Protein AF-A0A0M3QVC8-F1 (afdb_monomer_lite)

Radius of gyration: 39.27 Å; chains: 1; bounding box: 119×55×90 Å

Organism: Drosophila busckii (NCBI:txid30019)

Sequence (251 aa):
FNKVCVLLLALGLSQAVPHMLLPDVGLMQFMMRSRDLSQDNPTRSLSCFDYYLPQLNNIADNYKTEYAACLTAAKEAEAGIDDTTKENRTRIDNASDDACKALTTCSALSGSIAYFECYAEAGGDNAKTMYTISANSSELLAQVREEYRLIEIEQYSCTNKSERAYVENTANTYEELSKCLSGQGIPTNPPPTESTAAPPTESTEAPPTDSTAAPTTESTAAPPTESTAAPPTESTAAPPTESTAAPPTES

Foldseek 3Di:
DDDDDDPPPPPPPPPVPPPPPDLVVVVVVLCVVCVVLCVVDVVLLVVLCVPLVVVLVVLSVLLVVQLVVLVVVLVVLLVVLVVVCVVVVVVLVVLVVVLVVQLVVLVPDPDPVSSVVSCVVSVVVSVVSVVVSVVSVVVSVVVSVVSNVVSVVSSVVSSVVSVVSSVVSNVVSSVQSSCSSNPVNDDPDDDDPCPPPDDPPPPPPDDPPPPPDDPPPPPPDDDDDDDDDDDDDDDDDDDDDDDDDDDDDDD

InterPro domains:
  IPR007931 Protein TsetseEP [PF05267] (45-164)

Structure (mmCIF, N/CA/C/O backbone):
data_AF-A0A0M3QVC8-F1
#
_entry.id   AF-A0A0M3QVC8-F1
#
loop_
_atom_site.group_PDB
_atom_site.id
_atom_site.type_symbol
_atom_site.label_atom_id
_atom_site.label_alt_id
_atom_site.label_comp_id
_atom_site.label_asym_id
_atom_site.label_entity_id
_atom_site.label_seq_id
_atom_site.pdbx_PDB_ins_code
_atom_site.Cartn_x
_atom_site.Cartn_y
_atom_site.Cartn_z
_atom_site.occupancy
_atom_site.B_iso_or_equiv
_atom_site.auth_seq_id
_atom_site.auth_comp_id
_atom_site.auth_asym_id
_atom_site.auth_atom_id
_atom_site.pdbx_PDB_model_num
ATOM 1 N N . PHE A 1 1 ? -13.716 -22.445 31.495 1.00 37.00 1 PHE A N 1
ATOM 2 C CA . PHE A 1 1 ? -14.017 -23.188 30.254 1.00 37.00 1 PHE A CA 1
ATOM 3 C C . PHE A 1 1 ? -13.050 -22.726 29.168 1.00 37.00 1 PHE A C 1
ATOM 5 O O . PHE A 1 1 ? -12.568 -21.607 29.240 1.00 37.00 1 PHE A O 1
ATOM 12 N N . ASN A 1 2 ? -12.673 -23.646 28.284 1.00 35.12 2 ASN A N 1
ATOM 13 C CA . ASN A 1 2 ? -11.413 -23.716 27.536 1.00 35.12 2 ASN A CA 1
ATOM 14 C C . ASN A 1 2 ? -11.086 -22.597 26.525 1.00 35.12 2 ASN A C 1
ATOM 16 O O . ASN A 1 2 ? -11.938 -22.179 25.751 1.00 35.12 2 ASN A O 1
ATOM 20 N N . LYS A 1 3 ? -9.781 -22.268 26.497 1.00 44.16 3 LYS A N 1
ATOM 21 C CA . LYS A 1 3 ? -8.890 -21.985 25.348 1.00 44.16 3 LYS A CA 1
ATOM 22 C C . LYS A 1 3 ? -9.577 -21.773 23.988 1.00 44.16 3 LYS A C 1
ATOM 24 O O . LYS A 1 3 ? -9.955 -22.741 23.333 1.00 44.16 3 LYS A O 1
ATOM 29 N N . VAL A 1 4 ? -9.605 -20.521 23.529 1.00 46.53 4 VAL A N 1
ATOM 30 C CA . VAL A 1 4 ? -9.908 -20.163 22.136 1.00 46.53 4 VAL A CA 1
ATOM 31 C C . VAL A 1 4 ? -8.623 -20.215 21.305 1.00 46.53 4 VAL A C 1
ATOM 33 O O . VAL A 1 4 ? -7.548 -19.822 21.755 1.00 46.53 4 VAL A O 1
ATOM 36 N N . CYS A 1 5 ? -8.760 -20.809 20.123 1.00 39.03 5 CYS A N 1
ATOM 37 C CA . CYS A 1 5 ? -7.712 -21.269 19.226 1.00 39.03 5 CYS A CA 1
ATOM 38 C C . CYS A 1 5 ? -6.835 -20.146 18.661 1.00 39.03 5 CYS A C 1
ATOM 40 O O . CYS A 1 5 ? -7.334 -19.171 18.106 1.00 39.03 5 CYS A O 1
ATOM 42 N N . VAL A 1 6 ? -5.521 -20.373 18.696 1.00 48.81 6 VAL A N 1
ATOM 43 C CA . VAL A 1 6 ? -4.542 -19.695 17.841 1.00 48.81 6 VAL A CA 1
ATOM 44 C C . VAL A 1 6 ? -4.737 -20.225 16.419 1.00 48.81 6 VAL A C 1
ATOM 46 O O . VAL A 1 6 ? -4.301 -21.329 16.095 1.00 48.81 6 VAL A O 1
ATOM 49 N N . LEU A 1 7 ? -5.432 -19.462 15.578 1.00 41.59 7 LEU A N 1
ATOM 50 C CA . LEU A 1 7 ? -5.418 -19.663 14.132 1.00 41.59 7 LEU A CA 1
ATOM 51 C C . LEU A 1 7 ? -4.120 -19.062 13.588 1.00 41.59 7 LEU A C 1
ATOM 53 O O . LEU A 1 7 ? -3.983 -17.848 13.460 1.00 41.59 7 LEU A O 1
ATOM 57 N N . LEU A 1 8 ? -3.160 -19.932 13.272 1.00 42.50 8 LEU A N 1
ATO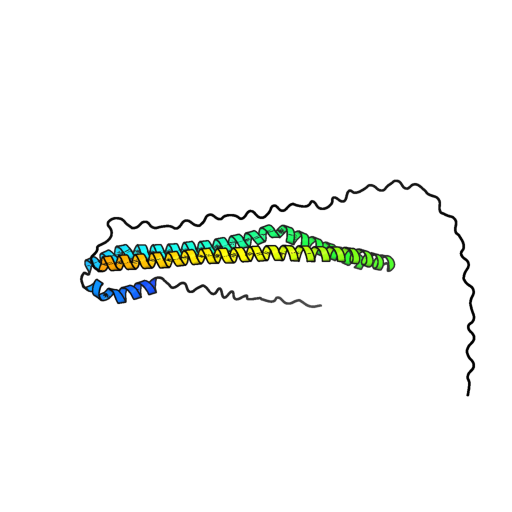M 58 C CA . LEU A 1 8 ? -2.044 -19.606 12.390 1.00 42.50 8 LEU A CA 1
ATOM 59 C C . LEU A 1 8 ? -2.601 -19.389 10.978 1.00 42.50 8 LEU A C 1
ATOM 61 O O . LEU A 1 8 ? -2.678 -20.315 10.172 1.00 42.50 8 LEU A O 1
ATOM 65 N N . LEU A 1 9 ? -3.004 -18.154 10.687 1.00 45.16 9 LEU A N 1
ATOM 66 C CA . LEU A 1 9 ? -3.174 -17.673 9.322 1.00 45.16 9 LEU A CA 1
ATOM 67 C C . LEU A 1 9 ? -1.780 -17.506 8.714 1.00 45.16 9 LEU A C 1
ATOM 69 O O . LEU A 1 9 ? -1.183 -16.434 8.745 1.00 45.16 9 LEU A O 1
ATOM 73 N N . ALA A 1 10 ? -1.250 -18.594 8.159 1.00 42.91 10 ALA A N 1
ATOM 74 C CA . ALA A 1 10 ? -0.232 -18.500 7.128 1.00 42.91 10 ALA A CA 1
ATOM 75 C C . ALA A 1 10 ? -0.913 -17.930 5.876 1.00 42.91 10 ALA A C 1
ATOM 77 O O . ALA A 1 10 ? -1.343 -18.666 4.989 1.00 42.91 10 ALA A O 1
ATOM 78 N N . LEU A 1 11 ? -1.064 -16.605 5.834 1.00 47.22 11 LEU A N 1
ATOM 79 C CA . LEU A 1 11 ? -1.322 -15.895 4.593 1.00 47.22 11 LEU A CA 1
ATOM 80 C C . LEU A 1 11 ? -0.057 -16.042 3.751 1.00 47.22 11 LEU A C 1
ATOM 82 O O . LEU A 1 11 ? 0.902 -15.285 3.880 1.00 47.22 11 LEU A O 1
ATOM 86 N N . GLY A 1 12 ? -0.048 -17.078 2.914 1.00 37.38 12 GLY A N 1
ATOM 87 C CA . GLY A 1 12 ? 0.804 -17.114 1.743 1.00 37.38 12 GLY A CA 1
ATOM 88 C C . GLY A 1 12 ? 0.402 -15.939 0.867 1.00 37.38 12 GLY A C 1
ATOM 89 O O . GLY A 1 12 ? -0.520 -16.046 0.064 1.00 37.38 12 GLY A O 1
ATOM 90 N N . LEU A 1 13 ? 1.074 -14.806 1.056 1.00 39.56 13 LEU A N 1
ATOM 91 C CA . LEU A 1 13 ? 1.130 -13.742 0.073 1.00 39.56 13 LEU A CA 1
ATOM 92 C C . LEU A 1 13 ? 1.809 -14.338 -1.163 1.00 39.56 13 LEU A C 1
ATOM 94 O O . LEU A 1 13 ? 3.016 -14.211 -1.356 1.00 39.56 13 LEU A O 1
ATOM 98 N N . SER A 1 14 ? 1.033 -15.012 -2.013 1.00 37.94 14 SER A N 1
ATOM 99 C CA . SER A 1 14 ? 1.341 -15.075 -3.433 1.00 37.94 14 SER A CA 1
ATOM 100 C C . SER A 1 14 ? 1.182 -13.657 -3.957 1.00 37.94 14 SER A C 1
ATOM 102 O O . SER A 1 14 ? 0.180 -13.311 -4.573 1.00 37.94 14 SER A O 1
ATOM 104 N N . GLN A 1 15 ? 2.180 -12.817 -3.681 1.00 42.16 15 GLN A N 1
ATOM 105 C CA . GLN A 1 15 ? 2.449 -11.700 -4.557 1.00 42.16 15 GLN A CA 1
ATOM 106 C C . GLN A 1 15 ? 2.737 -12.349 -5.904 1.00 42.16 15 GLN A C 1
ATOM 108 O O . GLN A 1 15 ? 3.772 -12.990 -6.100 1.00 42.16 15 GLN A O 1
ATOM 113 N N . ALA A 1 16 ? 1.757 -12.276 -6.800 1.00 36.69 16 ALA A N 1
ATOM 114 C CA . ALA A 1 16 ? 2.006 -12.392 -8.216 1.00 36.69 16 ALA A CA 1
ATOM 115 C C . ALA A 1 16 ? 2.977 -11.257 -8.536 1.00 36.69 16 ALA A C 1
ATOM 117 O O . ALA A 1 16 ? 2.569 -10.134 -8.801 1.00 36.69 16 ALA A O 1
ATOM 118 N N . VAL A 1 17 ? 4.274 -11.529 -8.387 1.00 45.06 17 VAL A N 1
ATOM 119 C CA . VAL A 1 17 ? 5.312 -10.648 -8.892 1.00 45.06 17 VAL A CA 1
ATOM 120 C C . VAL A 1 17 ? 5.060 -10.627 -10.396 1.00 45.06 17 VAL A C 1
ATOM 122 O O . VAL A 1 17 ? 5.155 -11.696 -11.018 1.00 45.06 17 VAL A O 1
ATOM 125 N N . PRO A 1 18 ? 4.655 -9.485 -10.984 1.00 46.31 18 PRO A N 1
ATOM 126 C CA . PRO A 1 18 ? 4.512 -9.405 -12.425 1.00 46.31 18 PRO A CA 1
ATOM 127 C C . PRO A 1 18 ? 5.846 -9.837 -13.016 1.00 46.31 18 PRO A C 1
ATOM 129 O O . PRO A 1 18 ? 6.902 -9.476 -12.494 1.00 46.31 18 PRO A O 1
ATOM 132 N N . HIS A 1 19 ? 5.785 -10.725 -14.010 1.00 43.03 19 HIS A N 1
ATOM 133 C CA . HIS A 1 19 ? 6.950 -11.357 -14.608 1.00 43.03 19 HIS A CA 1
ATOM 134 C C . HIS A 1 19 ? 7.985 -10.298 -14.986 1.00 43.03 19 HIS A C 1
ATOM 136 O O . HIS A 1 19 ? 7.900 -9.673 -16.038 1.00 43.03 19 HIS A O 1
ATOM 142 N N . MET A 1 20 ? 8.977 -10.118 -14.114 1.00 44.25 20 MET A N 1
ATOM 143 C CA . MET A 1 20 ? 10.155 -9.318 -14.378 1.00 44.25 20 MET A CA 1
ATOM 144 C C . MET A 1 20 ? 10.939 -10.101 -15.432 1.00 44.25 20 MET A C 1
ATOM 146 O O . MET A 1 20 ? 11.727 -10.991 -15.114 1.00 44.25 20 MET A O 1
ATOM 150 N N . LEU A 1 21 ? 10.617 -9.864 -16.704 1.00 47.03 21 LEU A N 1
ATOM 151 C CA . LEU A 1 21 ? 11.362 -10.408 -17.828 1.00 47.03 21 LEU A CA 1
ATOM 152 C C . LEU A 1 21 ? 12.793 -9.896 -17.691 1.00 47.03 21 LEU A C 1
ATOM 154 O O . LEU A 1 21 ? 13.071 -8.709 -17.838 1.00 47.03 21 LEU A O 1
ATOM 158 N N . LEU A 1 22 ? 13.685 -10.809 -17.321 1.00 50.72 22 LEU A N 1
ATOM 159 C CA . LEU A 1 22 ? 15.096 -10.523 -17.136 1.00 50.72 22 LEU A CA 1
ATOM 160 C C . LEU A 1 22 ? 15.692 -9.957 -18.442 1.00 50.72 22 LEU A C 1
ATOM 162 O O . LEU A 1 22 ? 15.448 -10.525 -19.513 1.00 50.72 22 LEU A O 1
ATOM 166 N N . PRO A 1 23 ? 16.525 -8.902 -18.363 1.00 53.88 23 PRO A N 1
ATOM 167 C CA . PRO A 1 23 ? 17.146 -8.257 -19.526 1.00 53.88 23 PRO A CA 1
ATOM 168 C C . PRO A 1 23 ? 18.004 -9.210 -20.382 1.00 53.88 23 PRO A C 1
ATOM 170 O O . PRO A 1 23 ? 18.173 -8.981 -21.581 1.00 53.88 23 PRO A O 1
ATOM 173 N N . ASP A 1 24 ? 18.490 -10.314 -19.803 1.00 55.09 24 ASP A N 1
ATOM 174 C CA . ASP A 1 24 ? 19.354 -11.297 -20.473 1.00 55.09 24 ASP A CA 1
ATOM 175 C C . ASP A 1 24 ? 18.693 -11.997 -21.671 1.00 55.09 24 ASP A C 1
ATOM 177 O O . ASP A 1 24 ? 19.353 -12.303 -22.667 1.00 55.09 24 ASP A O 1
ATOM 181 N N . VAL A 1 25 ? 17.377 -12.230 -21.621 1.00 64.19 25 VAL A N 1
ATOM 182 C CA . VAL A 1 25 ? 16.672 -12.935 -22.706 1.00 64.19 25 VAL A CA 1
ATOM 183 C C . VAL A 1 25 ? 16.605 -12.065 -23.963 1.00 64.19 25 VAL A C 1
ATOM 185 O O . VAL A 1 25 ? 16.796 -12.564 -25.075 1.00 64.19 25 VAL A O 1
ATOM 188 N N . GLY A 1 26 ? 16.385 -10.757 -23.790 1.00 73.50 26 GLY A N 1
ATOM 189 C CA . GLY A 1 26 ? 16.304 -9.801 -24.894 1.00 73.50 26 GLY A CA 1
ATOM 190 C C . GLY A 1 26 ? 17.637 -9.651 -25.623 1.00 73.50 26 GLY A C 1
ATOM 191 O O . GLY A 1 26 ? 17.681 -9.715 -26.853 1.00 73.50 26 GLY A O 1
ATOM 192 N N . LEU A 1 27 ? 18.733 -9.547 -24.868 1.00 76.69 27 LEU A N 1
ATOM 193 C CA . LEU A 1 27 ? 20.066 -9.381 -25.440 1.00 76.69 27 LEU A CA 1
ATOM 194 C C . LEU A 1 27 ? 20.539 -10.651 -26.157 1.00 76.69 27 LEU A C 1
ATOM 196 O O . LEU A 1 27 ? 21.067 -10.576 -27.267 1.00 76.69 27 LEU A O 1
ATOM 200 N N . MET A 1 28 ? 20.307 -11.828 -25.570 1.00 75.88 28 MET A N 1
ATOM 201 C CA . MET A 1 28 ? 20.658 -13.099 -26.207 1.00 75.88 28 MET A CA 1
ATOM 202 C C . MET A 1 28 ? 19.872 -13.314 -27.510 1.00 75.88 28 MET A C 1
ATOM 204 O O . MET A 1 28 ? 20.436 -13.738 -28.522 1.00 75.88 28 MET A O 1
ATOM 208 N N . GLN A 1 29 ? 18.579 -12.974 -27.523 1.00 80.25 29 GLN A N 1
ATOM 209 C CA . GLN A 1 29 ? 17.759 -13.040 -28.732 1.00 80.25 29 GLN A CA 1
ATOM 210 C C . GLN A 1 29 ? 18.220 -12.037 -29.799 1.00 80.25 29 GLN A C 1
ATOM 212 O O . GLN A 1 29 ? 18.220 -12.368 -30.988 1.00 80.25 29 GLN A O 1
ATOM 217 N N . PHE A 1 30 ? 18.637 -10.837 -29.391 1.00 81.69 30 PHE A N 1
ATOM 218 C CA . PHE A 1 30 ? 19.217 -9.842 -30.287 1.00 81.69 30 PHE A CA 1
ATOM 219 C C . PHE A 1 30 ? 20.518 -10.353 -30.918 1.00 81.69 30 PHE A C 1
ATOM 221 O O . PHE A 1 30 ? 20.619 -10.385 -32.143 1.00 81.69 30 PHE A O 1
ATOM 228 N N . MET A 1 31 ? 21.459 -10.857 -30.111 1.00 77.75 31 MET A N 1
ATOM 229 C CA . MET A 1 31 ? 22.737 -11.397 -30.594 1.00 77.75 31 MET A CA 1
ATOM 230 C C . MET A 1 31 ? 22.563 -12.557 -31.586 1.00 77.75 31 MET A C 1
ATOM 232 O O . MET A 1 31 ? 23.307 -12.657 -32.560 1.00 77.75 31 MET A O 1
ATOM 236 N N . MET A 1 32 ? 21.560 -13.421 -31.385 1.00 80.19 32 MET A N 1
ATOM 237 C CA . MET A 1 32 ? 21.248 -14.484 -32.348 1.00 80.19 32 MET A CA 1
ATOM 238 C C . MET A 1 32 ? 20.751 -13.942 -33.695 1.00 80.19 32 MET A C 1
ATOM 240 O O . MET A 1 32 ? 21.072 -14.520 -34.731 1.00 80.19 32 MET A O 1
ATOM 244 N N . ARG A 1 33 ? 19.990 -12.838 -33.702 1.00 80.94 33 ARG A N 1
ATOM 245 C CA . ARG A 1 33 ? 19.484 -12.200 -34.931 1.00 80.94 33 ARG A CA 1
ATOM 246 C C . ARG A 1 33 ? 20.536 -11.349 -35.638 1.00 80.94 33 ARG A C 1
ATOM 248 O O . ARG A 1 33 ? 20.522 -11.271 -36.859 1.00 80.94 33 ARG A O 1
ATOM 255 N N . SER A 1 34 ? 21.445 -10.725 -34.893 1.00 77.12 34 SER A N 1
ATOM 256 C CA . SER A 1 34 ? 22.475 -9.833 -35.435 1.00 77.12 34 SER A CA 1
ATOM 257 C C . SER A 1 34 ? 23.771 -10.555 -35.829 1.00 77.12 34 SER A C 1
ATOM 259 O O . SER A 1 34 ? 24.765 -9.897 -36.131 1.00 77.12 34 SER A O 1
ATOM 261 N N . ARG A 1 35 ? 23.787 -11.896 -35.817 1.00 76.00 35 ARG A N 1
ATOM 262 C CA . ARG A 1 35 ? 24.999 -12.710 -35.994 1.00 76.00 35 ARG A CA 1
ATOM 263 C C . ARG A 1 35 ? 25.739 -12.418 -37.298 1.00 76.00 35 ARG A C 1
ATOM 265 O O . ARG A 1 35 ? 26.961 -12.310 -37.276 1.00 76.00 35 ARG A O 1
ATOM 272 N N . ASP A 1 36 ? 25.010 -12.268 -38.401 1.00 73.06 36 ASP A N 1
ATOM 273 C CA . ASP A 1 36 ? 25.609 -12.026 -39.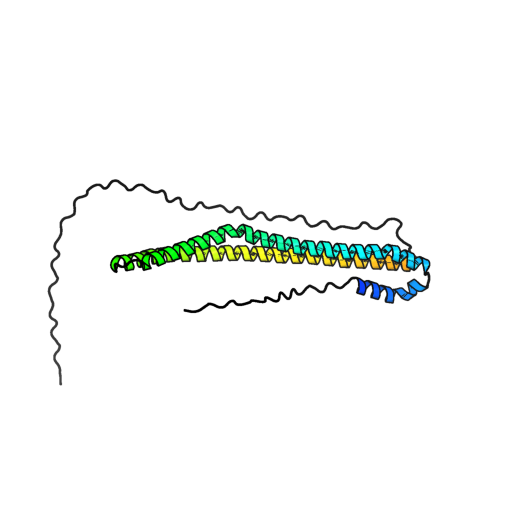718 1.00 73.06 36 ASP A CA 1
ATOM 274 C C . ASP A 1 36 ? 26.285 -10.643 -39.767 1.00 73.06 36 ASP A C 1
ATOM 276 O O . ASP A 1 36 ? 27.444 -10.538 -40.158 1.00 73.06 36 ASP A O 1
ATOM 280 N N . LEU A 1 37 ? 25.639 -9.607 -39.210 1.00 70.56 37 LEU A N 1
ATOM 281 C CA . LEU A 1 37 ? 26.218 -8.259 -39.093 1.00 70.56 37 LEU A CA 1
ATOM 282 C C . LEU A 1 37 ? 27.472 -8.242 -38.206 1.00 70.56 37 LEU A C 1
ATOM 284 O O . LEU A 1 37 ? 28.381 -7.438 -38.422 1.00 70.56 37 LEU A O 1
ATOM 288 N N . SER A 1 38 ? 27.520 -9.116 -37.196 1.00 70.31 38 SER A N 1
ATOM 289 C CA . SER A 1 38 ? 28.665 -9.224 -36.294 1.00 70.31 38 SER A CA 1
ATOM 290 C C . SER A 1 38 ? 29.872 -9.940 -36.912 1.00 70.31 38 SER A C 1
ATOM 292 O O . SER A 1 38 ? 31.007 -9.665 -36.516 1.00 70.31 38 SER A O 1
ATOM 294 N N . GLN A 1 39 ? 29.656 -10.835 -37.881 1.00 72.06 39 GLN A N 1
ATOM 295 C CA . GLN A 1 39 ? 30.729 -11.579 -38.553 1.00 72.06 39 GLN A CA 1
ATOM 296 C C . GLN A 1 39 ? 31.462 -10.750 -39.612 1.00 72.06 39 GLN A C 1
ATOM 298 O O . GLN A 1 39 ? 32.654 -10.969 -39.827 1.00 72.06 39 GLN A O 1
ATOM 303 N N . ASP A 1 40 ? 30.792 -9.764 -40.212 1.0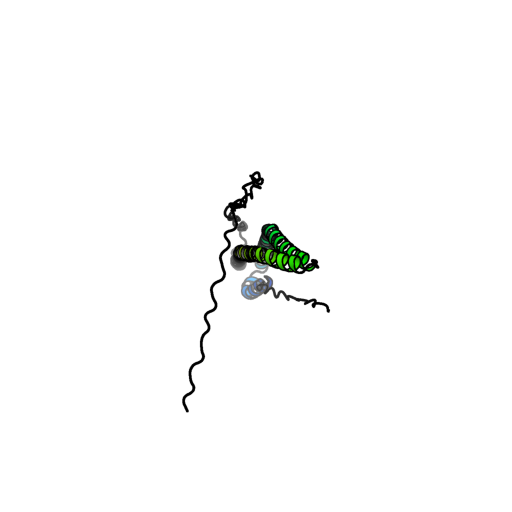0 76.38 40 ASP A N 1
ATOM 304 C CA . ASP A 1 40 ? 31.367 -8.941 -41.279 1.00 76.38 40 ASP A CA 1
ATOM 305 C C . ASP A 1 40 ? 32.536 -8.063 -40.803 1.00 76.38 40 ASP A C 1
ATOM 307 O O . ASP A 1 40 ? 33.495 -7.846 -41.541 1.00 76.38 40 ASP A O 1
ATOM 311 N N . ASN A 1 41 ? 32.468 -7.527 -39.577 1.00 82.75 41 ASN A N 1
ATOM 312 C CA . ASN A 1 41 ? 33.510 -6.669 -39.000 1.00 82.75 41 ASN A CA 1
ATOM 313 C C . ASN A 1 41 ? 33.619 -6.870 -37.473 1.00 82.75 41 ASN A C 1
ATOM 315 O O . ASN A 1 41 ? 32.933 -6.176 -36.709 1.00 82.75 41 ASN A O 1
ATOM 319 N N . PRO A 1 42 ? 34.509 -7.763 -36.998 1.00 83.88 42 PRO A N 1
ATOM 320 C CA . PRO A 1 42 ? 34.614 -8.119 -35.579 1.00 83.88 42 PRO A CA 1
ATOM 321 C C . PRO A 1 42 ? 34.994 -6.936 -34.682 1.00 83.88 42 PRO A C 1
ATOM 323 O O . PRO A 1 42 ? 34.403 -6.743 -33.624 1.00 83.88 42 PRO A O 1
ATOM 326 N N . THR A 1 43 ? 35.936 -6.099 -35.131 1.00 86.62 43 THR A N 1
ATOM 327 C CA . THR A 1 43 ? 36.411 -4.928 -34.374 1.00 86.62 43 THR A CA 1
ATOM 328 C C . THR A 1 43 ? 35.308 -3.890 -34.173 1.00 86.62 43 THR A C 1
ATOM 330 O O . THR A 1 43 ? 35.149 -3.364 -33.074 1.00 86.62 43 THR A O 1
ATOM 333 N N . ARG A 1 44 ? 34.504 -3.622 -35.216 1.00 87.69 44 ARG A N 1
ATOM 334 C CA . ARG A 1 44 ? 33.354 -2.709 -35.126 1.00 87.69 44 ARG A CA 1
ATOM 335 C C . ARG A 1 44 ? 32.313 -3.260 -34.163 1.00 87.69 44 ARG A C 1
ATOM 337 O O . ARG A 1 44 ? 31.847 -2.539 -33.288 1.00 87.69 44 ARG A O 1
ATOM 344 N N . SER A 1 45 ? 31.985 -4.539 -34.309 1.00 88.56 45 SER A N 1
ATOM 345 C CA . SER A 1 45 ? 30.976 -5.196 -33.481 1.00 88.56 45 SER A CA 1
ATOM 346 C C . SER A 1 45 ? 31.335 -5.129 -32.003 1.00 88.56 45 SER A C 1
ATOM 348 O O . SER A 1 45 ? 30.502 -4.699 -31.211 1.00 88.56 45 SER A O 1
ATOM 350 N N . LEU A 1 46 ? 32.589 -5.440 -31.651 1.00 88.81 46 LEU A N 1
ATOM 351 C CA . LEU A 1 46 ? 33.093 -5.307 -30.283 1.00 88.81 46 LEU A CA 1
ATOM 352 C C . LEU A 1 46 ? 32.918 -3.873 -29.758 1.00 88.81 46 LEU A C 1
ATOM 354 O O . LEU A 1 46 ? 32.318 -3.688 -28.708 1.00 88.81 46 LEU A O 1
ATOM 358 N N . SER A 1 47 ? 33.330 -2.859 -30.531 1.00 91.25 47 SER A N 1
ATOM 359 C CA . SER A 1 47 ? 33.187 -1.457 -30.112 1.00 91.25 47 SER A CA 1
ATOM 360 C C . SER A 1 47 ? 31.729 -1.022 -29.912 1.00 91.25 47 SER A C 1
ATOM 362 O O . SER A 1 47 ? 31.433 -0.298 -28.965 1.00 91.25 47 SER A O 1
ATOM 364 N N . CYS A 1 48 ? 30.803 -1.488 -30.760 1.00 91.81 48 CYS A N 1
ATOM 365 C CA . CYS A 1 48 ? 29.376 -1.215 -30.593 1.00 91.81 48 CYS A CA 1
ATOM 366 C C . CYS A 1 48 ? 28.847 -1.861 -29.302 1.00 91.81 48 CYS A C 1
ATOM 368 O O . CYS A 1 48 ? 28.160 -1.205 -28.523 1.00 91.81 48 CYS A O 1
ATOM 370 N N . PHE A 1 49 ? 29.182 -3.128 -29.042 1.00 90.62 49 PHE A N 1
ATOM 371 C CA . PHE A 1 49 ? 28.754 -3.805 -27.816 1.00 90.62 49 PHE A CA 1
ATOM 372 C C . PHE A 1 49 ? 29.349 -3.155 -26.561 1.00 90.62 49 PHE A C 1
ATOM 374 O O . PHE A 1 49 ? 28.600 -2.880 -25.627 1.00 90.62 49 PHE A O 1
ATOM 381 N N . ASP A 1 50 ? 30.640 -2.821 -26.560 1.00 92.25 50 ASP A N 1
ATOM 382 C CA . ASP A 1 50 ? 31.299 -2.144 -25.433 1.00 92.25 50 ASP A CA 1
ATOM 383 C C . ASP A 1 50 ? 30.626 -0.806 -25.083 1.00 92.25 50 ASP A C 1
ATOM 385 O O . ASP A 1 50 ? 30.607 -0.400 -23.922 1.00 92.25 50 ASP A O 1
ATOM 389 N N . TYR A 1 51 ? 30.029 -0.135 -26.072 1.00 92.31 51 TYR A N 1
ATOM 390 C CA . TYR A 1 51 ? 29.319 1.125 -25.879 1.00 92.31 51 TYR A CA 1
ATOM 391 C C . TYR A 1 51 ? 27.858 0.958 -25.431 1.00 92.31 51 TYR A C 1
ATOM 393 O O . TYR A 1 51 ? 27.406 1.664 -24.527 1.00 92.31 51 TYR A O 1
ATOM 401 N N . TYR A 1 52 ? 27.100 0.048 -26.052 1.00 92.25 52 TYR A N 1
ATOM 402 C CA . TYR A 1 52 ? 25.657 -0.081 -25.809 1.00 92.25 52 TYR A CA 1
ATOM 403 C C . TYR A 1 52 ? 25.302 -1.046 -24.667 1.00 92.25 52 TYR A C 1
ATOM 405 O O . TYR A 1 52 ? 24.266 -0.865 -24.031 1.00 92.25 52 TYR A O 1
ATOM 413 N N . LEU A 1 53 ? 26.146 -2.035 -24.341 1.00 91.12 53 LEU A N 1
ATOM 414 C CA . LEU A 1 53 ? 25.877 -2.952 -23.222 1.00 91.12 53 LEU A CA 1
ATOM 415 C C . LEU A 1 53 ? 25.800 -2.236 -21.862 1.00 91.12 53 LEU A C 1
ATOM 417 O O . LEU A 1 53 ? 24.848 -2.496 -21.122 1.00 91.12 53 LEU A O 1
ATOM 421 N N . PRO A 1 54 ? 26.715 -1.306 -21.511 1.00 93.19 54 PRO A N 1
ATOM 422 C CA . PRO A 1 54 ? 26.585 -0.542 -20.272 1.00 93.19 54 PRO A CA 1
ATOM 423 C C . PRO A 1 54 ? 25.296 0.288 -20.209 1.00 93.19 54 PRO A C 1
ATOM 425 O O . PRO A 1 54 ? 24.716 0.421 -19.135 1.00 93.19 54 PRO A O 1
ATOM 428 N N . GLN A 1 55 ? 24.819 0.807 -21.346 1.00 93.44 55 GLN A N 1
ATOM 429 C CA . GLN A 1 55 ? 23.568 1.572 -21.418 1.00 93.44 55 GLN A CA 1
ATOM 430 C C . GLN A 1 55 ? 22.349 0.681 -21.174 1.00 93.44 55 GLN A C 1
ATOM 432 O O . GLN A 1 55 ? 21.496 1.031 -20.365 1.00 93.44 55 GLN A O 1
ATOM 437 N N . LEU A 1 56 ? 22.298 -0.500 -21.797 1.00 90.38 56 LEU A N 1
ATOM 438 C CA . LEU A 1 56 ? 21.240 -1.486 -21.547 1.00 90.38 56 LEU A CA 1
ATOM 439 C C . LEU A 1 56 ? 21.195 -1.913 -20.072 1.00 90.38 56 LEU A C 1
ATOM 441 O O . LEU A 1 56 ? 20.114 -2.008 -19.489 1.00 90.38 56 LEU A O 1
ATOM 445 N N . ASN A 1 57 ? 22.360 -2.114 -19.448 1.00 90.50 57 ASN A N 1
ATOM 446 C CA . ASN A 1 57 ? 22.444 -2.407 -18.016 1.00 90.50 57 ASN A CA 1
ATOM 447 C C . ASN A 1 57 ? 21.936 -1.236 -17.167 1.00 90.50 57 ASN A C 1
ATOM 449 O O . ASN A 1 57 ? 21.146 -1.446 -16.251 1.00 90.50 57 ASN A O 1
ATOM 453 N N . ASN A 1 58 ? 22.325 -0.003 -17.503 1.00 93.94 58 ASN A N 1
ATOM 454 C CA . ASN A 1 58 ? 21.857 1.188 -16.800 1.00 93.94 58 ASN A CA 1
ATOM 455 C C . ASN A 1 58 ? 20.333 1.366 -16.904 1.00 93.94 58 ASN A C 1
ATOM 457 O O . ASN A 1 58 ? 19.692 1.638 -15.894 1.00 93.94 58 ASN A O 1
ATOM 461 N N . ILE A 1 59 ? 19.744 1.132 -18.081 1.00 92.44 59 ILE A N 1
ATOM 462 C CA . ILE A 1 59 ? 18.288 1.156 -18.287 1.00 92.44 59 ILE A CA 1
ATOM 463 C C . ILE A 1 59 ? 17.598 0.118 -17.389 1.00 92.44 59 ILE A C 1
ATOM 465 O O . ILE A 1 59 ? 16.601 0.429 -16.735 1.00 92.44 59 ILE A O 1
ATOM 469 N N . ALA A 1 60 ? 18.138 -1.102 -17.315 1.00 91.19 60 ALA A N 1
ATOM 470 C CA . ALA A 1 60 ? 17.588 -2.157 -16.469 1.00 91.19 60 ALA A CA 1
ATOM 471 C C . ALA A 1 60 ? 17.708 -1.842 -14.968 1.00 91.19 60 ALA A C 1
ATOM 473 O O . ALA A 1 60 ? 16.778 -2.111 -14.208 1.00 91.19 60 ALA A O 1
ATOM 474 N N . ASP A 1 61 ? 18.830 -1.277 -14.525 1.00 93.44 61 ASP A N 1
ATOM 475 C CA . ASP A 1 61 ? 19.028 -0.906 -13.122 1.00 93.44 61 ASP A CA 1
ATOM 476 C C . ASP A 1 61 ? 18.180 0.305 -12.720 1.00 93.44 61 ASP A C 1
ATOM 478 O O . ASP A 1 61 ? 17.628 0.329 -11.615 1.00 93.44 61 ASP A O 1
ATOM 482 N N . ASN A 1 62 ? 17.992 1.263 -13.632 1.00 94.69 62 ASN A N 1
ATOM 483 C CA . ASN A 1 62 ? 17.072 2.375 -13.430 1.00 94.69 62 ASN A CA 1
ATOM 484 C C . ASN A 1 62 ? 15.630 1.871 -13.288 1.00 94.69 62 ASN A C 1
ATOM 486 O O . ASN A 1 62 ? 14.965 2.212 -12.316 1.00 94.69 62 ASN A O 1
ATOM 490 N N . TYR A 1 63 ? 15.182 0.972 -14.174 1.00 95.12 63 TYR A N 1
ATOM 491 C CA . TYR A 1 63 ? 13.857 0.351 -14.071 1.00 95.12 63 TYR A CA 1
ATOM 492 C C . TYR A 1 63 ? 13.638 -0.342 -12.722 1.00 95.12 63 TYR A C 1
ATOM 494 O O . TYR A 1 63 ? 12.628 -0.098 -12.066 1.00 95.12 63 TYR A O 1
ATOM 502 N N . LYS A 1 64 ? 14.593 -1.167 -12.266 1.00 94.69 64 LYS A N 1
ATOM 503 C CA . LYS A 1 64 ? 14.502 -1.823 -10.948 1.00 94.69 64 LYS A CA 1
ATOM 504 C C . LYS A 1 64 ? 14.365 -0.803 -9.819 1.00 94.69 64 LYS A C 1
ATOM 506 O O . LYS A 1 64 ? 13.572 -1.015 -8.905 1.00 94.69 64 LYS A O 1
ATOM 511 N N . THR A 1 65 ? 15.147 0.272 -9.881 1.00 96.75 65 THR A N 1
ATOM 512 C CA . THR A 1 65 ? 15.170 1.320 -8.856 1.00 96.75 65 THR A CA 1
ATOM 513 C C . THR A 1 65 ? 13.849 2.084 -8.823 1.00 96.75 65 THR A C 1
ATOM 515 O O . THR A 1 65 ? 13.242 2.196 -7.761 1.00 96.75 65 THR A O 1
ATOM 518 N N . GLU A 1 66 ? 13.366 2.554 -9.973 1.00 96.00 66 GLU A N 1
ATOM 519 C CA . GLU A 1 66 ? 12.105 3.294 -10.075 1.00 96.00 66 GLU A CA 1
ATOM 520 C C . GLU A 1 66 ? 10.902 2.428 -9.694 1.00 96.00 66 GLU A C 1
ATOM 522 O O . GLU A 1 66 ? 10.060 2.848 -8.904 1.00 96.00 66 GLU A O 1
ATOM 527 N N . TYR A 1 67 ? 10.854 1.184 -10.176 1.00 96.31 67 TYR A N 1
ATOM 528 C CA . TYR A 1 67 ? 9.783 0.253 -9.836 1.00 96.31 67 TYR A CA 1
ATOM 529 C C . TYR A 1 67 ? 9.740 -0.018 -8.324 1.00 96.31 67 TYR A C 1
ATOM 531 O O . TYR A 1 67 ? 8.675 0.021 -7.708 1.00 96.31 67 TYR A O 1
ATOM 539 N N . ALA A 1 68 ? 10.898 -0.252 -7.694 1.00 97.38 68 ALA A N 1
ATOM 540 C CA . ALA A 1 68 ? 10.985 -0.442 -6.247 1.00 97.38 68 ALA A CA 1
ATOM 541 C C . ALA A 1 68 ? 10.590 0.820 -5.461 1.00 97.38 68 ALA A C 1
ATOM 543 O O . ALA A 1 68 ? 9.963 0.709 -4.403 1.00 97.38 68 ALA A O 1
ATOM 544 N N . ALA A 1 69 ? 10.912 2.008 -5.978 1.00 98.19 69 ALA A N 1
ATOM 545 C CA . ALA A 1 69 ? 10.480 3.270 -5.392 1.00 98.19 69 ALA A CA 1
ATOM 546 C C . ALA A 1 69 ? 8.948 3.410 -5.427 1.00 98.19 69 ALA A C 1
ATOM 548 O O . ALA A 1 69 ? 8.367 3.749 -4.400 1.00 98.19 69 ALA A O 1
ATOM 549 N N . CYS A 1 70 ? 8.285 3.048 -6.535 1.00 98.25 70 CYS A N 1
ATOM 550 C CA . CYS A 1 70 ? 6.817 3.035 -6.622 1.00 98.25 70 CYS A CA 1
ATOM 551 C C . CYS A 1 70 ? 6.178 2.147 -5.540 1.00 98.25 70 CYS A C 1
ATOM 553 O O . CYS A 1 70 ? 5.224 2.552 -4.880 1.00 98.25 70 CYS A O 1
ATOM 555 N N . LEU A 1 71 ? 6.714 0.938 -5.333 1.00 98.06 71 LEU A N 1
ATOM 556 C CA . LEU A 1 71 ? 6.210 0.023 -4.301 1.00 98.06 71 LEU A CA 1
ATOM 557 C C . LEU A 1 71 ? 6.450 0.551 -2.882 1.00 98.06 71 LEU A C 1
ATOM 559 O O . LEU A 1 71 ? 5.619 0.363 -1.996 1.00 98.06 71 LEU A O 1
ATOM 563 N N . THR A 1 72 ? 7.602 1.183 -2.661 1.00 98.38 72 THR A N 1
ATOM 564 C CA . THR A 1 72 ? 7.957 1.756 -1.358 1.00 98.38 72 THR A CA 1
ATOM 565 C C . THR A 1 72 ? 7.039 2.926 -1.023 1.00 98.38 72 THR A C 1
ATOM 567 O O . THR A 1 72 ? 6.484 2.949 0.069 1.00 98.38 72 THR A O 1
ATOM 570 N N . ALA A 1 73 ? 6.801 3.824 -1.982 1.00 98.25 73 ALA A N 1
ATOM 571 C CA . ALA A 1 73 ? 5.894 4.954 -1.820 1.00 98.25 73 ALA A CA 1
ATOM 572 C C . ALA A 1 73 ? 4.463 4.501 -1.492 1.00 98.25 73 ALA A C 1
ATOM 574 O O . ALA A 1 73 ? 3.859 5.020 -0.557 1.00 98.25 73 ALA A O 1
ATOM 575 N N . ALA A 1 74 ? 3.947 3.483 -2.192 1.00 97.88 74 ALA A N 1
ATOM 576 C CA . ALA A 1 74 ? 2.629 2.921 -1.898 1.00 97.88 74 ALA A CA 1
ATOM 577 C C . ALA A 1 74 ? 2.546 2.388 -0.458 1.00 97.88 74 ALA A C 1
ATOM 579 O O . ALA A 1 74 ? 1.630 2.725 0.285 1.00 97.88 74 ALA A O 1
ATOM 580 N N . LYS A 1 75 ? 3.555 1.626 -0.022 1.00 97.62 75 LYS A N 1
ATOM 581 C CA . LYS A 1 75 ? 3.619 1.091 1.344 1.00 97.62 75 LYS A CA 1
ATOM 582 C C . LYS A 1 75 ? 3.720 2.186 2.413 1.00 97.62 75 LYS A C 1
ATOM 584 O O . LYS A 1 75 ? 3.142 2.052 3.488 1.00 97.62 75 LYS A O 1
ATOM 589 N N . GLU A 1 76 ? 4.487 3.239 2.153 1.00 97.62 76 GLU A N 1
ATOM 590 C CA . GLU A 1 76 ? 4.590 4.391 3.054 1.00 97.62 76 GLU A CA 1
ATOM 591 C C . GLU A 1 76 ? 3.257 5.140 3.150 1.00 97.62 76 GLU A C 1
ATOM 593 O O . GLU A 1 76 ? 2.852 5.513 4.250 1.00 97.62 76 GLU A O 1
ATOM 598 N N . ALA A 1 77 ? 2.537 5.287 2.035 1.00 97.62 77 ALA A N 1
ATOM 599 C CA . ALA A 1 77 ? 1.200 5.869 2.021 1.00 97.62 77 ALA A CA 1
ATOM 600 C C . ALA A 1 77 ? 0.197 5.022 2.824 1.00 97.62 77 ALA A C 1
ATOM 602 O O . ALA A 1 77 ? -0.542 5.571 3.639 1.00 97.62 77 ALA A O 1
ATOM 603 N N . GLU A 1 78 ? 0.218 3.691 2.678 1.00 96.25 78 GLU A N 1
ATOM 604 C CA . GLU A 1 78 ? -0.620 2.782 3.480 1.00 96.25 78 GLU A CA 1
ATOM 605 C C . GLU A 1 78 ? -0.330 2.916 4.982 1.00 96.25 78 GLU A C 1
ATOM 607 O O . GLU A 1 78 ? -1.254 2.999 5.791 1.00 96.25 78 GLU A O 1
ATOM 612 N N . ALA A 1 79 ? 0.949 2.987 5.367 1.00 95.06 79 ALA A N 1
ATOM 613 C CA . ALA A 1 79 ? 1.335 3.222 6.758 1.00 95.06 79 ALA A CA 1
ATOM 614 C C . ALA A 1 79 ? 0.850 4.593 7.267 1.00 95.06 79 ALA A C 1
ATOM 616 O O . ALA A 1 79 ? 0.454 4.718 8.426 1.00 95.06 79 ALA A O 1
ATOM 617 N N . GLY A 1 80 ? 0.817 5.600 6.390 1.00 95.94 80 GLY A N 1
ATOM 618 C CA . GLY A 1 80 ? 0.238 6.909 6.677 1.00 95.94 80 GLY A CA 1
ATOM 619 C C . GLY A 1 80 ? -1.245 6.835 7.053 1.00 95.94 80 GLY A C 1
ATOM 620 O O . GLY A 1 80 ? -1.640 7.446 8.044 1.00 95.94 80 GLY A O 1
ATOM 621 N N . ILE A 1 81 ? -2.049 6.041 6.336 1.00 96.00 81 ILE A N 1
ATOM 622 C CA . ILE A 1 81 ? -3.468 5.802 6.673 1.00 96.00 81 ILE A CA 1
ATOM 623 C C . ILE A 1 81 ? -3.595 5.176 8.068 1.00 96.00 81 ILE A C 1
ATOM 625 O O . ILE A 1 81 ? -4.452 5.546 8.881 1.00 96.00 81 ILE A O 1
ATOM 629 N N . ASP A 1 82 ? -2.731 4.211 8.377 1.00 88.62 82 ASP A N 1
ATOM 630 C CA . ASP A 1 82 ? -2.733 3.574 9.688 1.00 88.62 82 ASP A CA 1
ATOM 631 C C . ASP A 1 82 ? -2.412 4.559 10.815 1.00 88.62 82 ASP A C 1
ATOM 633 O O . ASP A 1 82 ? -3.017 4.480 11.889 1.00 88.62 82 ASP A O 1
ATOM 637 N N . ASP A 1 83 ? -1.513 5.509 10.589 1.00 93.81 83 ASP A N 1
ATOM 638 C CA . ASP A 1 83 ? -1.190 6.529 11.580 1.00 93.81 83 ASP A CA 1
ATOM 639 C C . ASP A 1 83 ? -2.326 7.548 11.753 1.00 93.81 83 ASP A C 1
ATOM 641 O O . ASP A 1 83 ? -2.716 7.834 12.892 1.00 93.81 83 ASP A O 1
ATOM 645 N N . THR A 1 84 ? -2.920 8.050 10.664 1.00 94.75 84 THR A N 1
ATOM 646 C CA . THR A 1 84 ? -4.005 9.051 10.729 1.00 94.75 84 THR A CA 1
ATOM 647 C C . THR A 1 84 ? -5.274 8.497 11.375 1.00 94.75 84 THR A C 1
ATOM 649 O O . THR A 1 84 ? -5.967 9.198 12.114 1.00 94.75 84 THR A O 1
ATOM 652 N N . THR A 1 85 ? -5.573 7.214 11.173 1.00 96.19 85 THR A N 1
ATOM 653 C CA . THR A 1 85 ? -6.775 6.579 11.737 1.00 96.19 85 THR A CA 1
ATOM 654 C C . THR A 1 85 ? -6.619 6.118 13.188 1.00 96.19 85 THR A C 1
ATOM 656 O O . THR A 1 85 ? -7.601 5.735 13.834 1.00 96.19 85 THR A O 1
ATOM 659 N N . LYS A 1 86 ? -5.408 6.176 13.755 1.00 96.38 86 LYS A N 1
ATOM 660 C CA . LYS A 1 86 ? -5.093 5.648 15.091 1.00 96.38 86 LYS A CA 1
ATOM 661 C C . LYS A 1 86 ? -5.909 6.275 16.221 1.00 96.38 86 LYS A C 1
ATOM 663 O O . LYS A 1 86 ? -6.379 5.551 17.103 1.00 96.38 86 LYS A O 1
ATOM 668 N N . GLU A 1 87 ? -6.091 7.592 16.206 1.00 96.94 87 GLU A N 1
ATOM 669 C CA . GLU A 1 87 ? -6.882 8.284 17.229 1.00 96.94 87 GLU A CA 1
ATOM 670 C C . GLU A 1 87 ? -8.355 7.866 17.162 1.00 96.94 87 GLU A C 1
ATOM 672 O O . GLU A 1 87 ? -8.953 7.532 18.185 1.00 96.94 87 GLU A O 1
ATOM 677 N N . ASN A 1 88 ? -8.921 7.795 15.955 1.00 96.94 88 ASN A N 1
ATOM 678 C CA . ASN A 1 88 ? -10.299 7.355 15.751 1.00 96.94 88 ASN A CA 1
ATOM 679 C C . ASN A 1 88 ? -10.524 5.923 16.254 1.00 96.94 88 ASN A C 1
ATOM 681 O O . ASN A 1 88 ? -11.497 5.675 16.968 1.00 96.94 88 ASN A O 1
ATOM 685 N N . ARG A 1 89 ? -9.598 4.999 15.959 1.00 97.12 89 ARG A N 1
ATOM 686 C CA . ARG A 1 89 ? -9.639 3.623 16.485 1.00 97.12 89 ARG A CA 1
ATOM 687 C C . ARG A 1 89 ? -9.580 3.606 18.015 1.00 97.12 89 ARG A C 1
ATOM 689 O O . ARG A 1 89 ? -10.426 2.988 18.648 1.00 97.12 89 ARG A O 1
ATOM 696 N N . THR A 1 90 ? -8.680 4.392 18.609 1.00 98.00 90 THR A N 1
ATOM 697 C CA . THR A 1 90 ? -8.558 4.518 20.075 1.00 98.00 90 THR A CA 1
ATOM 698 C C . THR A 1 90 ? -9.848 5.043 20.718 1.00 98.00 90 THR A C 1
ATOM 700 O O . THR A 1 90 ? -10.266 4.563 21.769 1.00 98.00 90 THR A O 1
ATOM 703 N N . ARG A 1 91 ? -10.513 6.026 20.096 1.00 97.62 91 ARG A N 1
ATOM 704 C CA . ARG A 1 91 ? -11.797 6.561 20.581 1.00 97.62 91 ARG A CA 1
ATOM 705 C C . ARG A 1 91 ? -12.906 5.510 20.541 1.00 97.62 91 ARG A C 1
ATOM 707 O O . ARG A 1 91 ? -13.695 5.446 21.482 1.00 97.62 91 ARG A O 1
ATOM 714 N N . ILE A 1 92 ? -12.960 4.702 19.482 1.00 97.94 92 ILE A N 1
ATOM 715 C CA . ILE A 1 92 ? -13.915 3.594 19.358 1.00 97.94 92 ILE A CA 1
ATOM 716 C C . ILE A 1 92 ? -13.656 2.539 20.439 1.00 97.94 92 ILE A C 1
ATOM 718 O O . ILE A 1 92 ? -14.598 2.144 21.127 1.00 97.94 92 ILE A O 1
ATOM 722 N N . ASP A 1 93 ? -12.396 2.144 20.635 1.00 98.00 93 ASP A N 1
ATOM 723 C CA . ASP A 1 93 ? -12.007 1.157 21.647 1.00 98.00 93 ASP A CA 1
ATOM 724 C C . ASP A 1 93 ? -12.398 1.622 23.055 1.00 98.00 93 ASP A C 1
ATOM 726 O O . ASP A 1 93 ? -13.075 0.898 23.782 1.00 98.00 93 ASP A O 1
ATOM 730 N N . ASN A 1 94 ? -12.078 2.870 23.409 1.00 98.38 94 ASN A N 1
ATOM 731 C CA . ASN A 1 94 ? -12.438 3.438 24.709 1.00 98.38 94 ASN A CA 1
ATOM 732 C C . ASN A 1 94 ? -13.959 3.474 24.928 1.00 98.38 94 ASN A C 1
ATOM 734 O O . ASN A 1 94 ? -14.438 3.079 25.989 1.00 98.38 94 ASN A O 1
ATOM 738 N N . ALA A 1 95 ? -14.734 3.905 23.925 1.00 98.00 95 ALA A N 1
ATOM 739 C CA . ALA A 1 95 ? -16.194 3.939 24.022 1.00 98.00 95 ALA A CA 1
ATOM 740 C C . ALA A 1 95 ? -16.797 2.530 24.182 1.00 98.00 95 ALA A C 1
ATOM 742 O O . ALA A 1 95 ? -17.752 2.341 24.939 1.00 98.00 95 ALA A O 1
ATOM 743 N N . SER A 1 96 ? -16.228 1.538 23.492 1.00 97.75 96 SER A N 1
ATOM 744 C CA . SER A 1 96 ? -16.614 0.131 23.618 1.00 97.75 96 SER A CA 1
ATOM 745 C C . SER A 1 96 ? -16.295 -0.421 25.012 1.00 97.75 96 SER A C 1
ATOM 747 O O . SER A 1 96 ? -17.144 -1.057 25.645 1.00 97.75 96 SER A O 1
ATOM 749 N N . ASP A 1 97 ? -15.097 -0.141 25.521 1.00 98.31 97 ASP A N 1
ATOM 750 C CA . ASP A 1 97 ? -14.658 -0.571 26.846 1.00 98.31 97 ASP A CA 1
ATOM 751 C C . ASP A 1 97 ? -15.506 0.041 27.959 1.00 98.31 97 ASP A C 1
ATOM 753 O O . ASP A 1 97 ? -15.904 -0.659 28.891 1.00 98.31 97 ASP A O 1
ATOM 757 N N . ASP A 1 98 ? -15.815 1.332 27.874 1.00 97.81 98 ASP A N 1
ATOM 758 C CA . ASP A 1 98 ? -16.614 2.018 28.886 1.00 97.81 98 ASP A CA 1
ATOM 759 C C . ASP A 1 98 ? -18.058 1.504 28.910 1.00 97.81 98 ASP A C 1
ATOM 761 O O . ASP A 1 98 ? -18.601 1.246 29.989 1.00 97.81 98 ASP A O 1
ATOM 765 N N . ALA A 1 99 ? -18.640 1.216 27.741 1.00 97.44 99 ALA A N 1
ATOM 766 C CA . ALA A 1 99 ? -19.933 0.543 27.650 1.00 97.44 99 ALA A CA 1
ATOM 767 C C . ALA A 1 99 ? -19.902 -0.843 28.326 1.00 97.44 99 ALA A C 1
ATOM 769 O O . ALA A 1 99 ? -20.804 -1.204 29.092 1.00 97.44 99 ALA A O 1
ATOM 770 N N . CYS A 1 100 ? -18.839 -1.621 28.104 1.00 97.88 100 CYS A N 1
ATOM 771 C CA . CYS A 1 100 ? -18.675 -2.929 28.738 1.00 97.88 100 CYS A CA 1
ATOM 772 C C . CYS A 1 100 ? -18.500 -2.819 30.261 1.00 97.88 100 CYS A C 1
ATOM 774 O O . CYS A 1 100 ? -19.091 -3.600 31.018 1.00 97.88 100 CYS A O 1
ATOM 776 N N . LYS A 1 101 ? -17.723 -1.839 30.736 1.00 98.25 101 LYS A N 1
ATOM 777 C CA . LYS A 1 101 ? -17.529 -1.573 32.169 1.00 98.25 101 LYS A CA 1
ATOM 778 C C . LYS A 1 101 ? -18.835 -1.178 32.851 1.00 98.25 101 LYS A C 1
ATOM 780 O O . LYS A 1 101 ? -19.080 -1.653 33.961 1.00 98.25 101 LYS A O 1
ATOM 785 N N . ALA A 1 102 ? -19.689 -0.384 32.203 1.00 97.19 102 ALA A N 1
ATOM 786 C CA . ALA A 1 102 ? -20.990 0.000 32.752 1.00 97.19 102 ALA A CA 1
ATOM 787 C C . ALA A 1 102 ? -21.861 -1.234 33.053 1.00 97.19 102 ALA A C 1
ATOM 789 O O . ALA A 1 102 ? -22.327 -1.416 34.177 1.00 97.19 102 ALA A O 1
ATOM 790 N N . LEU A 1 103 ? -21.975 -2.163 32.097 1.00 97.56 103 LEU A N 1
ATOM 791 C CA . LEU A 1 103 ? -22.734 -3.409 32.293 1.00 97.56 103 LEU A CA 1
ATOM 792 C C . LEU A 1 103 ? -22.089 -4.340 33.320 1.00 97.56 103 LEU A C 1
ATOM 794 O O . LEU A 1 103 ? -22.782 -5.009 34.089 1.00 97.56 103 LEU A O 1
ATOM 798 N N . THR A 1 104 ? -20.757 -4.392 33.342 1.00 98.06 104 THR A N 1
ATOM 799 C CA . THR A 1 104 ? -20.020 -5.208 34.314 1.00 98.06 104 THR A CA 1
ATOM 800 C C . THR A 1 104 ? -20.215 -4.672 35.732 1.00 98.06 104 THR A C 1
ATOM 802 O O . THR A 1 104 ? -20.364 -5.456 36.668 1.00 98.06 104 THR A O 1
ATOM 805 N N . THR A 1 105 ? -20.303 -3.352 35.894 1.00 97.81 105 THR A N 1
ATOM 806 C CA . THR A 1 105 ? -20.593 -2.709 37.182 1.00 97.81 105 THR A CA 1
ATOM 807 C C . THR A 1 105 ? -21.965 -3.126 37.708 1.00 97.81 105 THR A C 1
ATOM 809 O O . THR A 1 105 ? -22.075 -3.506 38.873 1.00 97.81 105 THR A O 1
ATOM 812 N N . CYS A 1 106 ? -22.989 -3.175 36.848 1.00 98.12 106 CYS A N 1
ATOM 813 C CA . CYS A 1 106 ? -24.319 -3.648 37.243 1.00 98.12 106 CYS A CA 1
ATOM 814 C C . CYS A 1 106 ? -24.304 -5.103 37.742 1.00 98.12 106 CYS A C 1
ATOM 816 O O . CYS A 1 106 ? -25.003 -5.438 38.698 1.00 98.12 106 CYS A O 1
ATOM 818 N N . SER A 1 107 ? -23.462 -5.964 37.155 1.00 96.75 107 SER A N 1
ATOM 819 C CA . SER A 1 107 ? -23.372 -7.381 37.545 1.00 96.75 107 SER A CA 1
ATOM 820 C C . SER A 1 107 ? -22.877 -7.607 38.979 1.00 96.75 107 SER A C 1
ATOM 822 O O . SER A 1 107 ? -23.130 -8.662 39.559 1.00 96.75 107 SER A O 1
ATOM 824 N N . ALA A 1 108 ? -22.190 -6.620 39.562 1.00 97.38 108 ALA A N 1
ATOM 825 C CA . ALA A 1 108 ? -21.672 -6.688 40.923 1.00 97.38 108 ALA A CA 1
ATOM 826 C C . ALA A 1 108 ? -22.719 -6.320 41.992 1.00 97.38 108 ALA A C 1
ATOM 828 O O . ALA A 1 108 ? -22.455 -6.471 43.188 1.00 97.38 108 ALA A O 1
ATOM 829 N N . LEU A 1 109 ? -23.898 -5.831 41.592 1.00 97.62 109 LEU A N 1
ATOM 830 C CA . LEU A 1 109 ? -24.950 -5.411 42.514 1.00 97.62 109 LEU A CA 1
ATOM 831 C C . LEU A 1 109 ? -25.715 -6.621 43.063 1.00 97.62 109 LEU A C 1
ATOM 833 O O . LEU A 1 109 ? -26.197 -7.468 42.318 1.00 97.62 109 LEU A O 1
ATOM 837 N N . SER A 1 110 ? -25.864 -6.685 44.388 1.00 96.50 110 SER A N 1
ATOM 838 C CA . SER A 1 110 ? -26.591 -7.764 45.072 1.00 96.50 110 SER A CA 1
ATOM 839 C C . SER A 1 110 ? -28.075 -7.457 45.303 1.00 96.50 110 SER A C 1
ATOM 841 O O . SER A 1 110 ? -28.880 -8.376 45.452 1.00 96.50 110 SER A O 1
ATOM 843 N N . GLY A 1 111 ? -28.453 -6.176 45.346 1.00 98.12 111 GLY A N 1
ATOM 844 C CA . GLY A 1 111 ? -29.840 -5.746 45.521 1.00 98.12 111 GLY A CA 1
ATOM 845 C C . GLY A 1 111 ? -30.615 -5.831 44.210 1.00 98.12 111 GLY A C 1
ATOM 846 O O . GLY A 1 111 ? -30.214 -5.214 43.231 1.00 98.12 111 GLY A O 1
ATOM 847 N N . SER A 1 112 ? -31.740 -6.550 44.193 1.00 97.56 112 SER A N 1
ATOM 848 C CA . SER A 1 112 ? -32.509 -6.815 42.967 1.00 97.56 112 SER A CA 1
ATOM 849 C C . SER A 1 112 ? -33.004 -5.551 42.262 1.00 97.56 112 SER A C 1
ATOM 851 O O . SER A 1 112 ? -32.881 -5.456 41.048 1.00 97.56 112 SER A O 1
ATOM 853 N N . ILE A 1 113 ? -33.528 -4.571 43.007 1.00 97.94 113 ILE A N 1
ATOM 854 C CA . ILE A 1 113 ? -34.009 -3.303 42.434 1.00 97.94 113 ILE A CA 1
ATOM 855 C C . ILE A 1 113 ? -32.846 -2.548 41.782 1.00 97.94 113 ILE A C 1
ATOM 857 O O . ILE A 1 113 ? -32.881 -2.319 40.580 1.00 97.94 113 ILE A O 1
ATOM 861 N N . ALA A 1 114 ? -31.779 -2.274 42.540 1.00 98.12 114 ALA A N 1
ATOM 862 C CA . ALA A 1 114 ? -30.596 -1.578 42.029 1.00 98.12 114 ALA A CA 1
ATOM 863 C C . ALA A 1 114 ? -29.943 -2.315 40.845 1.00 98.12 114 ALA A C 1
ATOM 865 O O . ALA A 1 114 ? -29.481 -1.685 39.901 1.00 98.12 114 ALA A O 1
ATOM 866 N N . TYR A 1 115 ? -29.932 -3.651 40.874 1.00 98.19 115 TYR A N 1
ATOM 867 C CA . TYR A 1 115 ? -29.450 -4.482 39.775 1.00 98.19 115 TYR A CA 1
ATOM 868 C C . TYR A 1 115 ? -30.259 -4.238 38.495 1.00 98.19 115 TYR A C 1
ATOM 870 O O . TYR A 1 115 ? -29.683 -3.919 37.455 1.00 98.19 115 TYR A O 1
ATOM 878 N N . PHE A 1 116 ? -31.589 -4.358 38.558 1.00 98.50 116 PHE A N 1
ATOM 879 C CA . PHE A 1 116 ? -32.443 -4.185 37.381 1.00 98.50 116 PHE A CA 1
ATOM 880 C C . PHE A 1 116 ? -32.492 -2.732 36.892 1.00 98.50 116 PHE A C 1
ATOM 882 O O . PHE A 1 116 ? -32.464 -2.515 35.683 1.00 98.50 116 PHE A O 1
ATOM 889 N N . GLU A 1 117 ? -32.511 -1.751 37.797 1.00 98.44 117 GLU A N 1
ATOM 890 C CA . GLU A 1 117 ? -32.441 -0.325 37.449 1.00 98.44 117 GLU A CA 1
ATOM 891 C C . GLU A 1 117 ? -31.129 0.011 36.730 1.00 98.44 117 GLU A C 1
ATOM 893 O O . GLU A 1 117 ? -31.164 0.598 35.650 1.00 98.44 117 GLU A O 1
ATOM 898 N N . CYS A 1 118 ? -29.987 -0.458 37.251 1.00 98.62 118 CYS A N 1
ATOM 899 C CA . CYS A 1 118 ? -28.680 -0.256 36.622 1.00 98.62 118 CYS A CA 1
ATOM 900 C C . CYS A 1 118 ? -28.648 -0.806 35.192 1.00 98.62 118 CYS A C 1
ATOM 902 O O . CYS A 1 118 ? -28.214 -0.115 34.276 1.00 98.62 118 CYS A O 1
ATOM 904 N N . TYR A 1 119 ? -29.140 -2.030 34.967 1.00 98.50 119 TYR A N 1
ATOM 905 C CA . TYR A 1 119 ? -29.172 -2.605 33.619 1.00 98.50 119 TYR A CA 1
ATOM 906 C C . TYR A 1 119 ? -30.147 -1.894 32.676 1.00 98.50 119 TYR A C 1
ATOM 908 O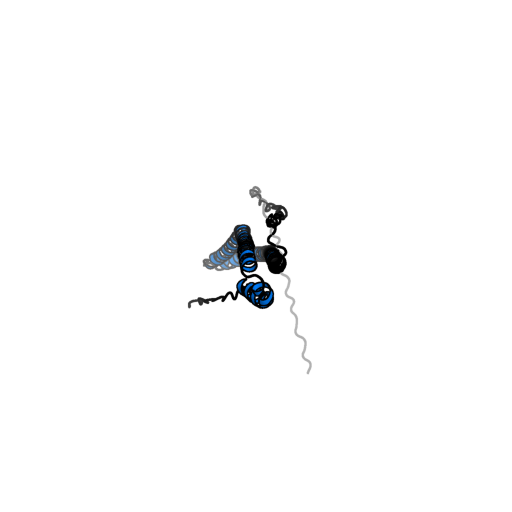 O . TYR A 1 119 ? -29.860 -1.808 31.482 1.00 98.50 119 TYR A O 1
ATOM 916 N N . ALA A 1 120 ? -31.279 -1.395 33.179 1.00 98.38 120 ALA A N 1
ATOM 917 C CA . ALA A 1 120 ? -32.222 -0.629 32.370 1.00 98.38 120 ALA A CA 1
ATOM 918 C C . ALA A 1 120 ? -31.601 0.692 31.881 1.00 98.38 120 ALA A C 1
ATOM 920 O O . ALA A 1 120 ? -31.728 1.028 30.703 1.00 98.38 120 ALA A O 1
ATOM 921 N N . GLU A 1 121 ? -30.883 1.398 32.757 1.00 98.12 121 GLU A N 1
ATOM 922 C CA . GLU A 1 121 ? -30.183 2.644 32.432 1.00 98.12 121 GLU A CA 1
ATOM 923 C C . GLU A 1 121 ? -28.953 2.393 31.548 1.00 98.12 121 GLU A C 1
ATOM 925 O O . GLU A 1 121 ? -28.898 2.861 30.408 1.00 98.12 121 GLU A O 1
ATOM 930 N N . ALA A 1 122 ? -28.010 1.567 32.017 1.00 98.19 122 ALA A N 1
ATOM 931 C CA . ALA A 1 122 ? -26.775 1.262 31.298 1.00 98.19 122 ALA A CA 1
ATOM 932 C C . ALA A 1 122 ? -27.045 0.608 29.937 1.00 98.19 122 ALA A C 1
ATOM 934 O O . ALA A 1 122 ? -26.334 0.871 28.973 1.00 98.19 122 ALA A O 1
ATOM 935 N N . GLY A 1 123 ? -28.085 -0.224 29.822 1.00 97.94 123 GLY A N 1
ATOM 936 C CA . GLY A 1 123 ? -28.509 -0.799 28.546 1.00 97.94 123 GLY A CA 1
ATOM 937 C C . GLY A 1 123 ? -29.022 0.259 27.566 1.00 97.94 123 GLY A C 1
ATOM 938 O O . GLY A 1 123 ? -28.671 0.220 26.385 1.00 97.94 123 GLY A O 1
ATOM 939 N N . GLY A 1 124 ? -29.811 1.223 28.051 1.00 97.38 124 GLY A N 1
ATOM 940 C CA . GLY A 1 124 ? -30.317 2.334 27.246 1.00 97.38 124 GLY A CA 1
ATOM 941 C C . GLY A 1 124 ? -29.204 3.252 26.739 1.00 97.38 124 GLY A C 1
ATOM 942 O O . GLY A 1 124 ? -29.185 3.607 25.558 1.00 97.38 124 GLY A O 1
ATOM 943 N N . ASP A 1 125 ? -28.245 3.597 27.595 1.00 96.94 125 ASP A N 1
ATOM 944 C CA . ASP A 1 125 ? -27.107 4.429 27.199 1.00 96.94 125 ASP A CA 1
ATOM 945 C C . ASP A 1 125 ? -26.120 3.676 26.309 1.00 96.94 125 ASP A C 1
ATOM 947 O O . ASP A 1 125 ? -25.687 4.207 25.283 1.00 96.94 125 ASP A O 1
ATOM 951 N N . ASN A 1 126 ? -25.858 2.400 26.595 1.00 97.81 126 ASN A N 1
ATOM 952 C CA . ASN A 1 126 ? -25.032 1.573 25.724 1.00 97.81 126 ASN A CA 1
ATOM 953 C C . ASN A 1 126 ? -25.634 1.402 24.335 1.00 97.81 126 ASN A C 1
ATOM 955 O O . ASN A 1 126 ? -24.881 1.366 23.366 1.00 97.81 126 ASN A O 1
ATOM 959 N N . ALA A 1 127 ? -26.960 1.332 24.195 1.00 98.06 127 ALA A N 1
ATOM 960 C CA . ALA A 1 127 ? -27.588 1.286 22.877 1.00 98.06 127 ALA A CA 1
ATOM 961 C C . ALA A 1 127 ? -27.227 2.526 22.035 1.00 98.06 127 ALA A C 1
ATOM 963 O O . ALA A 1 127 ? -26.902 2.392 20.854 1.00 98.06 127 ALA A O 1
ATOM 964 N N . LYS A 1 128 ? -27.201 3.719 22.648 1.00 97.62 128 LYS A N 1
ATOM 965 C CA . LYS A 1 128 ? -26.763 4.962 21.988 1.00 97.62 128 LYS A CA 1
ATOM 966 C C . LYS A 1 128 ? -25.274 4.910 21.640 1.00 97.62 128 LYS A C 1
ATOM 968 O O . LYS A 1 128 ? -24.897 5.254 20.521 1.00 97.62 128 LYS A O 1
ATOM 973 N N . THR A 1 129 ? -24.433 4.451 22.568 1.00 97.88 129 THR A N 1
ATOM 974 C CA . THR A 1 129 ? -22.984 4.313 22.347 1.00 97.88 129 THR A CA 1
ATOM 975 C C . THR A 1 129 ? -22.683 3.353 21.199 1.00 97.88 129 THR A C 1
ATOM 977 O O . THR A 1 129 ? -21.921 3.697 20.299 1.00 97.88 129 THR A O 1
ATOM 980 N N . MET A 1 130 ? -23.326 2.183 21.172 1.00 97.75 130 MET A N 1
ATOM 981 C CA . MET A 1 130 ? -23.152 1.193 20.106 1.00 97.75 130 MET A CA 1
ATOM 982 C C . MET A 1 130 ? -23.629 1.721 18.753 1.00 97.75 130 MET A C 1
ATOM 984 O O . MET A 1 130 ? -22.960 1.498 17.744 1.00 97.75 130 MET A O 1
ATOM 988 N N . TYR A 1 131 ? -24.738 2.467 18.724 1.00 98.06 131 TYR A N 1
ATOM 989 C CA . TYR A 1 131 ? -25.196 3.124 17.502 1.00 98.06 131 TYR A CA 1
ATOM 990 C C . TYR A 1 131 ? -24.142 4.107 16.973 1.00 98.06 131 TYR A C 1
ATOM 992 O O . TYR A 1 131 ? -23.738 4.004 15.815 1.00 98.06 131 TYR A O 1
ATOM 1000 N N . THR A 1 132 ? -23.616 4.985 17.830 1.00 97.56 132 THR A N 1
ATOM 1001 C CA . THR A 1 132 ? -22.561 5.946 17.466 1.00 97.56 132 THR A CA 1
ATOM 1002 C C . THR A 1 132 ? -21.283 5.255 16.989 1.00 97.56 132 THR A C 1
ATOM 1004 O O . THR A 1 132 ? -20.737 5.636 15.955 1.00 97.56 132 THR A O 1
ATOM 1007 N N . ILE A 1 133 ? -20.821 4.209 17.687 1.00 98.06 133 ILE A N 1
ATOM 1008 C CA . ILE A 1 133 ? -19.662 3.410 17.261 1.00 98.06 133 ILE A CA 1
ATOM 1009 C C . ILE A 1 133 ? -19.905 2.839 15.865 1.00 98.06 133 ILE A C 1
ATOM 1011 O O . ILE A 1 133 ? -19.046 2.974 14.995 1.00 98.06 133 ILE A O 1
ATOM 1015 N N . SER A 1 134 ? -21.072 2.233 15.632 1.00 98.31 134 SER A N 1
ATOM 1016 C CA . SER A 1 134 ? -21.393 1.614 14.344 1.00 98.31 134 SER A CA 1
ATOM 1017 C C . SER A 1 134 ? -21.449 2.629 13.198 1.00 98.31 134 SER A C 1
ATOM 1019 O O . SER A 1 134 ? -20.921 2.357 12.117 1.00 98.31 134 SER A O 1
ATOM 1021 N N . ALA A 1 135 ? -22.019 3.812 13.444 1.00 97.88 135 ALA A N 1
ATOM 1022 C CA . ALA A 1 135 ? -22.124 4.883 12.462 1.00 97.88 135 ALA A CA 1
ATOM 1023 C C . ALA A 1 135 ? -20.739 5.436 12.098 1.00 97.88 135 ALA A C 1
ATOM 1025 O O . ALA A 1 135 ? -20.348 5.384 10.932 1.00 97.88 135 ALA A O 1
ATOM 1026 N N . ASN A 1 136 ? -19.957 5.847 13.102 1.00 96.44 136 ASN A N 1
ATOM 1027 C CA . ASN A 1 136 ? -18.615 6.394 12.896 1.00 96.44 136 ASN A CA 1
ATOM 1028 C C . ASN A 1 136 ? -17.682 5.372 12.236 1.00 96.44 136 ASN A C 1
ATOM 1030 O O . ASN A 1 136 ? -16.938 5.710 11.322 1.00 96.44 136 ASN A O 1
ATOM 1034 N N . SER A 1 137 ? -17.741 4.105 12.662 1.00 98.00 137 SER A N 1
ATOM 1035 C CA . SER A 1 137 ? -16.916 3.042 12.072 1.00 98.00 137 SER A CA 1
ATOM 1036 C C . SER A 1 137 ? -17.252 2.819 10.600 1.00 98.00 137 SER A C 1
ATOM 1038 O O . SER A 1 137 ? -16.353 2.599 9.796 1.00 98.00 137 SER A O 1
ATOM 1040 N N . SER A 1 138 ? -18.537 2.880 10.237 1.00 98.19 138 SER A N 1
ATOM 1041 C CA . SER A 1 138 ? -18.975 2.697 8.850 1.00 98.19 138 SER A CA 1
ATOM 1042 C C . SER A 1 138 ? -18.518 3.847 7.954 1.00 98.19 138 SER A C 1
ATOM 1044 O O . SER A 1 138 ? -18.071 3.605 6.834 1.00 98.19 138 SER A O 1
ATOM 1046 N N . GLU A 1 139 ? -18.596 5.081 8.451 1.00 97.25 139 GLU A N 1
ATOM 1047 C CA . GLU A 1 139 ? -18.131 6.271 7.738 1.00 97.25 139 GLU A CA 1
ATOM 1048 C C . GLU A 1 139 ? -16.610 6.257 7.541 1.00 97.25 139 GLU A C 1
ATOM 1050 O O . GLU A 1 139 ? -16.133 6.351 6.409 1.00 97.25 139 GLU A O 1
ATOM 1055 N N . LEU A 1 140 ? -15.848 6.038 8.616 1.00 97.25 140 LEU A N 1
ATOM 1056 C CA . LEU A 1 140 ? -14.387 5.950 8.561 1.00 97.25 140 LEU A CA 1
ATOM 1057 C C . LEU A 1 140 ? -13.921 4.802 7.661 1.00 97.25 140 LEU A C 1
ATOM 1059 O O . LEU A 1 140 ? -12.974 4.960 6.898 1.00 97.25 140 LEU A O 1
ATOM 1063 N N . LEU A 1 141 ? -14.604 3.654 7.697 1.00 97.56 141 LEU A N 1
ATOM 1064 C CA . LEU A 1 141 ? -14.294 2.532 6.813 1.00 97.56 141 LEU A CA 1
ATOM 1065 C C . LEU A 1 141 ? -14.501 2.892 5.339 1.00 97.56 141 LEU A C 1
ATOM 1067 O O . LEU A 1 141 ? -13.725 2.447 4.494 1.00 97.56 141 LEU A O 1
ATOM 1071 N N . ALA A 1 142 ? -15.543 3.658 5.011 1.00 97.81 142 ALA A N 1
ATOM 1072 C CA . ALA A 1 142 ? -15.773 4.107 3.643 1.00 97.81 142 ALA A CA 1
ATOM 1073 C C . ALA A 1 142 ? -14.654 5.045 3.167 1.00 97.81 142 ALA A C 1
ATOM 1075 O O . ALA A 1 142 ? -14.159 4.866 2.056 1.00 97.81 142 ALA A O 1
ATOM 1076 N N . GLN A 1 143 ? -14.221 5.977 4.020 1.00 96.44 143 GLN A N 1
ATOM 1077 C CA . GLN A 1 143 ? -13.114 6.895 3.732 1.00 96.44 143 GLN A CA 1
ATOM 1078 C C . GLN A 1 143 ? -11.796 6.136 3.527 1.00 96.44 143 GLN A C 1
ATOM 1080 O O . GLN A 1 143 ? -11.191 6.231 2.464 1.00 96.44 143 GLN A O 1
ATOM 1085 N N . VAL A 1 144 ? -11.413 5.285 4.483 1.00 97.50 144 VAL A N 1
ATOM 1086 C CA . VAL A 1 144 ? -10.180 4.485 4.417 1.00 97.50 144 VAL A CA 1
ATOM 1087 C C . VAL A 1 144 ? -10.153 3.591 3.178 1.00 97.50 144 VAL A C 1
ATOM 1089 O O . VAL A 1 144 ? -9.132 3.491 2.505 1.00 97.50 144 VAL A O 1
ATOM 1092 N N . ARG A 1 145 ? -11.275 2.951 2.824 1.00 97.69 145 ARG A N 1
ATOM 1093 C CA . ARG A 1 145 ? -11.353 2.133 1.600 1.00 97.69 145 ARG A CA 1
ATOM 1094 C C . ARG A 1 145 ? -11.047 2.934 0.341 1.00 97.69 145 ARG A C 1
ATOM 1096 O O . ARG A 1 145 ? -10.419 2.393 -0.565 1.00 97.69 145 ARG A O 1
ATOM 1103 N N . GLU A 1 146 ? -11.507 4.178 0.277 1.00 97.88 146 GLU A N 1
ATOM 1104 C CA . GLU A 1 146 ? -11.220 5.044 -0.861 1.00 97.88 146 GLU A CA 1
ATOM 1105 C C . GLU A 1 146 ? -9.746 5.456 -0.891 1.00 97.88 146 GLU A C 1
ATOM 1107 O O . GLU A 1 146 ? -9.132 5.398 -1.953 1.00 97.88 146 GLU A O 1
ATOM 1112 N N . GLU A 1 147 ? -9.146 5.772 0.257 1.00 97.56 147 GLU A N 1
ATOM 1113 C CA . GLU A 1 147 ? -7.712 6.081 0.340 1.00 97.56 147 GLU A CA 1
ATOM 1114 C C . GLU A 1 147 ? -6.845 4.907 -0.146 1.00 97.56 147 GLU A C 1
ATOM 1116 O O . GLU A 1 147 ? -5.990 5.093 -1.012 1.00 97.56 147 GLU A O 1
ATOM 1121 N N . TYR A 1 148 ? -7.123 3.676 0.301 1.00 97.75 148 TYR A N 1
ATOM 1122 C CA . TYR A 1 148 ? -6.427 2.481 -0.202 1.00 97.75 148 TYR A CA 1
ATOM 1123 C C . TYR A 1 148 ? -6.610 2.286 -1.714 1.00 97.75 148 TYR A C 1
ATOM 1125 O O . TYR A 1 148 ? -5.658 1.943 -2.415 1.00 97.75 148 TYR A O 1
ATOM 1133 N N . ARG A 1 149 ? -7.818 2.526 -2.242 1.00 98.19 149 ARG A N 1
ATOM 1134 C CA . ARG A 1 149 ? -8.093 2.424 -3.684 1.00 98.19 149 ARG A CA 1
ATOM 1135 C C . ARG A 1 149 ? -7.262 3.428 -4.487 1.00 98.19 149 ARG A C 1
ATOM 1137 O O . ARG A 1 149 ? -6.791 3.103 -5.576 1.00 98.19 149 ARG A O 1
ATOM 1144 N N . LEU A 1 150 ? -7.102 4.649 -3.978 1.00 98.19 150 LEU A N 1
ATOM 1145 C CA . LEU A 1 150 ? -6.284 5.677 -4.622 1.00 98.19 150 LEU A CA 1
ATOM 1146 C C . LEU A 1 150 ? -4.800 5.290 -4.625 1.00 98.19 150 LEU A C 1
ATOM 1148 O O . LEU A 1 150 ? -4.167 5.400 -5.675 1.00 98.19 150 LEU A O 1
ATOM 1152 N N . ILE A 1 151 ? -4.283 4.752 -3.514 1.00 98.00 151 ILE A N 1
ATOM 1153 C CA . ILE A 1 151 ? -2.904 4.242 -3.431 1.00 98.00 151 ILE A CA 1
ATOM 1154 C C . ILE A 1 151 ? -2.661 3.134 -4.463 1.00 98.00 151 ILE A C 1
ATOM 1156 O O . ILE A 1 151 ? -1.656 3.164 -5.172 1.00 98.00 151 ILE A O 1
ATOM 1160 N N . GLU A 1 152 ? -3.586 2.179 -4.602 1.00 97.75 152 GLU A N 1
ATOM 1161 C CA . GLU A 1 152 ? -3.462 1.091 -5.584 1.00 97.75 152 GLU A CA 1
ATOM 1162 C C . GLU A 1 152 ? -3.362 1.633 -7.020 1.00 97.75 152 GLU A C 1
ATOM 1164 O O . GLU A 1 152 ? -2.525 1.191 -7.815 1.00 97.75 152 GLU A O 1
ATOM 1169 N N . ILE A 1 153 ? -4.186 2.628 -7.354 1.00 98.12 153 ILE A N 1
ATOM 1170 C CA . ILE A 1 153 ? -4.174 3.270 -8.673 1.00 98.12 153 ILE A CA 1
ATOM 1171 C C . ILE A 1 153 ? -2.867 4.019 -8.913 1.00 98.12 153 ILE A C 1
ATOM 1173 O O . ILE A 1 153 ? -2.306 3.935 -10.009 1.00 98.12 153 ILE A O 1
ATOM 1177 N N . GLU A 1 154 ? -2.372 4.742 -7.911 1.00 98.06 154 GLU A N 1
ATOM 1178 C CA . GLU A 1 154 ? -1.113 5.473 -8.005 1.00 98.06 154 GLU A CA 1
ATOM 1179 C C . GLU A 1 154 ? 0.075 4.519 -8.178 1.00 98.06 154 GLU A C 1
ATOM 1181 O O . GLU A 1 154 ? 0.882 4.700 -9.095 1.00 98.06 154 GLU A O 1
ATOM 1186 N N . GLN A 1 155 ? 0.129 3.440 -7.392 1.00 98.31 155 GLN A N 1
ATOM 1187 C CA . GLN A 1 155 ? 1.132 2.387 -7.528 1.00 98.31 155 GLN A CA 1
ATOM 1188 C C . GLN A 1 155 ? 1.109 1.779 -8.935 1.00 98.31 155 GLN A C 1
ATOM 1190 O O . GLN A 1 155 ? 2.158 1.640 -9.575 1.00 98.31 155 GLN A O 1
ATOM 1195 N N . TYR A 1 156 ? -0.076 1.426 -9.440 1.00 97.56 156 TYR A N 1
ATOM 1196 C CA . TYR A 1 156 ? -0.234 0.866 -10.780 1.00 97.56 156 TYR A CA 1
ATOM 1197 C C . TYR A 1 156 ? 0.239 1.845 -11.863 1.00 97.56 156 TYR A C 1
ATOM 1199 O O . TYR A 1 156 ? 1.007 1.475 -12.750 1.00 97.56 156 TYR A O 1
ATOM 1207 N N . SER A 1 157 ? -0.173 3.111 -11.775 1.00 98.25 157 SER A N 1
ATOM 1208 C CA . SER A 1 157 ? 0.242 4.159 -12.711 1.00 98.25 157 SER A CA 1
ATOM 1209 C C . SER A 1 157 ? 1.765 4.352 -12.715 1.00 98.25 157 SER A C 1
ATOM 1211 O O . SER A 1 157 ? 2.388 4.371 -13.779 1.00 98.25 157 SER A O 1
ATOM 1213 N N . CYS A 1 158 ? 2.379 4.423 -11.529 1.00 98.44 158 CYS A N 1
ATOM 1214 C CA . CYS A 1 158 ? 3.821 4.588 -11.348 1.00 98.44 158 CYS A CA 1
ATOM 1215 C C . CYS A 1 158 ? 4.608 3.410 -11.943 1.00 98.44 158 CYS A C 1
ATOM 1217 O O . CYS A 1 158 ? 5.496 3.603 -12.774 1.00 98.44 158 CYS A O 1
ATOM 1219 N N . THR A 1 159 ? 4.234 2.181 -11.583 1.00 97.06 159 THR A N 1
ATOM 1220 C CA . THR A 1 159 ? 4.908 0.960 -12.059 1.00 97.06 159 THR A CA 1
ATOM 1221 C C . THR A 1 159 ? 4.787 0.775 -13.571 1.00 97.06 159 THR A C 1
ATOM 1223 O O . THR A 1 159 ? 5.784 0.488 -14.234 1.00 97.06 159 THR A O 1
ATOM 1226 N N . ASN A 1 160 ? 3.604 1.023 -14.141 1.00 96.19 160 ASN A N 1
ATOM 1227 C CA . ASN A 1 160 ? 3.382 0.972 -15.587 1.00 96.19 160 ASN A CA 1
ATOM 1228 C C . ASN A 1 160 ? 4.205 2.046 -16.320 1.00 96.19 160 ASN A C 1
ATOM 1230 O O . ASN A 1 160 ? 4.817 1.772 -17.351 1.00 96.19 160 ASN A O 1
ATOM 1234 N N . LYS A 1 161 ? 4.301 3.263 -15.768 1.00 96.44 161 LYS A N 1
ATOM 1235 C CA . LYS A 1 161 ? 5.158 4.320 -16.328 1.00 96.44 161 LYS A CA 1
ATOM 1236 C C . LYS A 1 161 ? 6.623 3.874 -16.410 1.00 96.44 161 LYS A C 1
ATOM 1238 O O . LYS A 1 161 ? 7.234 4.039 -17.467 1.00 96.44 161 LYS A O 1
ATOM 1243 N N . SER A 1 162 ? 7.166 3.291 -15.342 1.00 94.94 162 SER A N 1
ATOM 1244 C CA . SER A 1 162 ? 8.540 2.772 -15.331 1.00 94.94 162 SER A CA 1
ATOM 1245 C C . SER A 1 162 ? 8.734 1.615 -16.312 1.00 94.94 162 SER A C 1
ATOM 1247 O O . SER A 1 162 ? 9.752 1.559 -17.000 1.00 94.94 162 SER A O 1
ATOM 1249 N N . GLU A 1 163 ? 7.754 0.718 -16.441 1.00 94.12 163 GLU A N 1
ATOM 1250 C CA . GLU A 1 163 ? 7.802 -0.375 -17.420 1.00 94.12 163 GLU A CA 1
ATOM 1251 C C . GLU A 1 163 ? 7.807 0.151 -18.861 1.00 94.12 163 GLU A C 1
ATOM 1253 O O . GLU A 1 163 ? 8.629 -0.268 -19.678 1.00 94.12 163 GLU A O 1
ATOM 1258 N N . ARG A 1 164 ? 6.946 1.125 -19.174 1.00 94.62 164 ARG A N 1
ATOM 1259 C CA . ARG A 1 164 ? 6.929 1.771 -20.492 1.00 94.62 164 ARG A CA 1
ATOM 1260 C C . ARG A 1 164 ? 8.266 2.422 -20.818 1.00 94.62 164 ARG A C 1
ATOM 1262 O O . ARG A 1 164 ? 8.801 2.179 -21.897 1.00 94.62 164 ARG A O 1
ATOM 1269 N N . ALA A 1 165 ? 8.828 3.182 -19.878 1.00 94.00 165 ALA A N 1
ATOM 1270 C CA . ALA A 1 165 ? 10.135 3.806 -20.051 1.00 94.00 165 ALA A CA 1
ATOM 1271 C C . ALA A 1 165 ? 11.236 2.758 -20.285 1.00 94.00 165 ALA A C 1
ATOM 1273 O O . ALA A 1 165 ? 12.074 2.927 -21.170 1.00 94.00 165 ALA A O 1
ATOM 1274 N N . TYR A 1 166 ? 11.219 1.648 -19.543 1.00 93.88 166 TYR A N 1
ATOM 1275 C CA . TYR A 1 166 ? 12.151 0.538 -19.742 1.00 93.88 166 TYR A CA 1
ATOM 1276 C C . TYR A 1 166 ? 12.061 -0.045 -21.158 1.00 93.88 166 TYR A C 1
ATOM 1278 O O . TYR A 1 166 ? 13.088 -0.187 -21.830 1.00 93.88 166 TYR A O 1
ATOM 1286 N N . VAL A 1 167 ? 10.848 -0.353 -21.627 1.00 91.19 167 VAL A N 1
ATOM 1287 C CA . VAL A 1 167 ? 10.610 -0.937 -22.955 1.00 91.19 167 VAL A CA 1
ATOM 1288 C C . VAL A 1 167 ? 11.037 0.022 -24.064 1.00 91.19 167 VAL A C 1
ATOM 1290 O O . VAL A 1 167 ? 11.772 -0.381 -24.965 1.00 91.19 167 VAL A O 1
ATOM 1293 N N . GLU A 1 168 ? 10.617 1.285 -23.988 1.00 91.81 168 GLU A N 1
ATOM 1294 C CA . GLU A 1 168 ? 10.914 2.311 -24.993 1.00 91.81 168 GLU A CA 1
ATOM 1295 C C . GLU A 1 168 ? 12.427 2.584 -25.075 1.00 91.81 168 GLU A C 1
ATOM 1297 O O . GLU A 1 168 ? 13.013 2.509 -26.157 1.00 91.81 168 GLU A O 1
ATOM 1302 N N . ASN A 1 169 ? 13.099 2.791 -23.937 1.00 92.19 169 ASN A N 1
ATOM 1303 C CA . ASN A 1 169 ? 14.542 3.052 -23.903 1.00 92.19 169 ASN A CA 1
ATOM 1304 C C . ASN A 1 169 ? 15.372 1.849 -24.366 1.00 92.19 169 ASN A C 1
ATOM 1306 O O . ASN A 1 169 ? 16.363 2.004 -25.085 1.00 92.19 169 ASN A O 1
ATOM 1310 N N . THR A 1 170 ? 14.962 0.638 -23.988 1.00 90.62 170 THR A N 1
ATOM 1311 C CA . THR A 1 170 ? 15.619 -0.596 -24.432 1.00 90.62 170 THR A CA 1
ATOM 1312 C C . THR A 1 170 ? 15.459 -0.787 -25.942 1.00 90.62 170 THR A C 1
ATOM 1314 O O . THR A 1 170 ? 16.436 -1.101 -26.624 1.00 90.62 170 THR A O 1
ATOM 1317 N N . ALA A 1 171 ? 14.260 -0.558 -26.490 1.00 90.00 171 ALA A N 1
ATOM 1318 C CA . ALA A 1 171 ? 14.001 -0.648 -27.926 1.00 90.00 171 ALA A CA 1
ATOM 1319 C C . ALA A 1 171 ? 14.841 0.360 -28.725 1.00 90.00 171 ALA A C 1
ATOM 1321 O O . ALA A 1 171 ? 15.520 -0.034 -29.676 1.00 90.00 171 ALA A O 1
ATOM 1322 N N . ASN A 1 172 ? 14.871 1.621 -28.285 1.00 92.38 172 ASN A N 1
ATOM 1323 C CA . ASN A 1 172 ? 15.690 2.668 -28.898 1.00 92.38 172 ASN A CA 1
ATOM 1324 C C . ASN A 1 172 ? 17.180 2.292 -28.880 1.00 92.38 172 ASN A C 1
ATOM 1326 O O . ASN A 1 172 ? 17.876 2.413 -29.886 1.00 92.38 172 ASN A O 1
ATOM 1330 N N . THR A 1 173 ? 17.669 1.755 -27.758 1.00 91.62 173 THR A N 1
ATOM 1331 C CA . THR A 1 173 ? 19.072 1.338 -27.619 1.00 91.62 173 THR A CA 1
ATOM 1332 C C . THR A 1 173 ? 19.423 0.174 -28.551 1.00 91.62 173 THR A C 1
ATOM 1334 O O . THR A 1 173 ? 20.494 0.174 -29.158 1.00 91.62 173 THR A O 1
ATOM 1337 N N . TYR A 1 174 ? 18.528 -0.806 -28.725 1.00 89.94 174 TYR A N 1
ATOM 1338 C CA . TYR A 1 174 ? 18.725 -1.885 -29.700 1.00 89.94 174 TYR A CA 1
ATOM 1339 C C . TYR A 1 174 ? 18.701 -1.391 -31.148 1.00 89.94 174 TYR A C 1
ATOM 1341 O O . TYR A 1 174 ? 19.460 -1.905 -31.974 1.00 89.94 174 TYR A O 1
ATOM 1349 N N . GLU A 1 175 ? 17.858 -0.408 -31.471 1.00 90.06 175 GLU A N 1
ATOM 1350 C CA . GLU A 1 175 ? 17.833 0.206 -32.799 1.00 90.06 175 GLU A CA 1
ATOM 1351 C C . GLU A 1 175 ? 19.173 0.887 -33.113 1.00 90.06 175 GLU A C 1
ATOM 1353 O O . GLU A 1 175 ? 19.769 0.635 -34.164 1.00 90.06 175 GLU A O 1
ATOM 1358 N N . GLU A 1 176 ? 19.698 1.677 -32.175 1.00 91.88 176 GLU A N 1
ATOM 1359 C CA . GLU A 1 176 ? 20.995 2.347 -32.310 1.00 91.88 176 GLU A CA 1
ATOM 1360 C C . GLU A 1 176 ? 22.164 1.354 -32.371 1.00 91.88 176 GLU A C 1
ATOM 1362 O O . GLU A 1 176 ? 23.047 1.472 -33.226 1.00 91.88 176 GLU A O 1
ATOM 1367 N N . LEU A 1 177 ? 22.135 0.298 -31.553 1.00 90.62 177 LEU A N 1
ATOM 1368 C CA . LEU A 1 177 ? 23.099 -0.798 -31.644 1.00 90.62 177 LEU A CA 1
ATOM 1369 C C . LEU A 1 177 ? 23.054 -1.462 -33.027 1.00 90.62 177 LEU A C 1
ATOM 1371 O O . LEU A 1 177 ? 24.100 -1.685 -33.636 1.00 90.62 177 LEU A O 1
ATOM 1375 N N . SER A 1 178 ? 21.863 -1.730 -33.568 1.00 89.44 178 SER A N 1
ATOM 1376 C CA . SER A 1 178 ? 21.704 -2.288 -34.915 1.00 89.44 178 SER A CA 1
ATOM 1377 C C . SER A 1 178 ? 22.280 -1.357 -35.992 1.00 89.44 178 SER A C 1
ATOM 1379 O O . SER A 1 178 ? 22.985 -1.820 -36.894 1.00 89.44 178 SER A O 1
ATOM 1381 N N . LYS A 1 179 ? 22.047 -0.040 -35.891 1.00 90.38 179 LYS A N 1
ATOM 1382 C CA . LYS A 1 179 ? 22.648 0.964 -36.789 1.00 90.38 179 LYS A CA 1
ATOM 1383 C C . LYS A 1 179 ? 24.177 0.944 -36.698 1.00 90.38 179 LYS A C 1
ATOM 1385 O O . LYS A 1 179 ? 24.842 0.887 -37.738 1.00 90.38 179 LYS A O 1
ATOM 1390 N N . CYS A 1 180 ? 24.741 0.890 -35.492 1.00 91.50 180 CYS A N 1
ATOM 1391 C CA . CYS A 1 180 ? 26.185 0.782 -35.277 1.00 91.50 180 CYS A CA 1
ATOM 1392 C C . CYS A 1 180 ? 26.764 -0.491 -35.916 1.00 91.50 180 CYS A C 1
ATOM 1394 O O . CYS A 1 180 ? 27.724 -0.416 -36.691 1.00 91.50 180 CYS A O 1
ATOM 1396 N N . LEU A 1 181 ? 26.129 -1.646 -35.681 1.00 89.19 181 LEU A N 1
ATOM 1397 C CA . LEU A 1 181 ? 26.530 -2.929 -36.266 1.00 89.19 181 LEU A CA 1
ATOM 1398 C C . LEU A 1 181 ? 26.466 -2.918 -37.799 1.00 89.19 181 LEU A C 1
ATOM 1400 O O . LEU A 1 181 ? 27.304 -3.558 -38.431 1.00 89.19 181 LEU A O 1
ATOM 1404 N N . SER A 1 182 ? 25.547 -2.154 -38.400 1.00 88.88 182 SER A N 1
ATOM 1405 C CA . SER A 1 182 ? 25.446 -1.974 -39.859 1.00 88.88 182 SER A CA 1
ATOM 1406 C C . SER A 1 182 ? 26.491 -1.017 -40.458 1.00 88.88 182 SER A C 1
ATOM 1408 O O . SER A 1 182 ? 26.688 -1.004 -41.672 1.00 88.88 182 SER A O 1
ATOM 1410 N N . GLY A 1 183 ? 27.214 -0.256 -39.625 1.00 86.88 183 GLY A N 1
ATOM 1411 C CA . GLY A 1 183 ? 28.307 0.619 -40.059 1.00 86.88 183 GLY A CA 1
ATOM 1412 C C . GLY A 1 183 ? 28.089 2.118 -39.887 1.00 86.88 183 GLY A C 1
ATOM 1413 O O . GLY A 1 183 ? 28.967 2.872 -40.294 1.00 86.88 183 GLY A O 1
ATOM 1414 N N . GLN A 1 184 ? 26.994 2.561 -39.258 1.00 85.06 184 GLN A N 1
ATOM 1415 C CA . GLN A 1 184 ? 26.772 3.990 -38.972 1.00 85.06 184 GLN A CA 1
ATOM 1416 C C . GLN A 1 184 ? 27.678 4.548 -37.855 1.00 85.06 184 GLN A C 1
ATOM 1418 O O . GLN A 1 184 ? 27.733 5.759 -37.664 1.00 85.06 184 GLN A O 1
ATOM 1423 N N . GLY A 1 185 ? 28.452 3.688 -37.180 1.00 78.75 185 GLY A N 1
ATOM 1424 C CA . GLY A 1 185 ? 29.363 4.085 -36.106 1.00 78.75 185 GLY A CA 1
ATOM 1425 C C . GLY A 1 185 ? 28.637 4.420 -34.802 1.00 78.75 185 GLY A C 1
ATOM 1426 O O . GLY A 1 185 ? 27.415 4.355 -34.718 1.00 78.75 185 GLY A O 1
ATOM 1427 N N . ILE A 1 186 ? 29.414 4.733 -33.767 1.00 85.31 186 ILE A N 1
ATOM 1428 C CA . ILE A 1 186 ? 28.905 5.169 -32.462 1.00 85.31 186 ILE A CA 1
ATOM 1429 C C . ILE A 1 186 ? 28.686 6.690 -32.527 1.00 85.31 186 ILE A C 1
ATOM 1431 O O . ILE A 1 186 ? 29.567 7.386 -33.048 1.00 85.31 186 ILE A O 1
ATOM 1435 N N . PRO A 1 187 ? 27.566 7.232 -32.014 1.00 80.00 187 PRO A N 1
ATOM 1436 C CA . PRO A 1 187 ? 27.359 8.675 -31.978 1.00 80.00 187 PRO A CA 1
ATOM 1437 C C . PRO A 1 187 ? 28.473 9.370 -31.180 1.00 80.00 187 PRO A C 1
ATOM 1439 O O . PRO A 1 187 ? 28.871 8.928 -30.104 1.00 80.00 187 PRO A O 1
ATOM 1442 N N . THR A 1 188 ? 28.983 10.487 -31.705 1.00 65.69 188 THR A N 1
ATOM 1443 C CA . THR A 1 188 ? 30.075 11.269 -31.092 1.00 65.69 188 THR A CA 1
ATOM 1444 C C . THR A 1 188 ? 29.658 12.024 -29.829 1.00 65.69 188 THR A C 1
ATOM 1446 O O . THR A 1 188 ? 30.520 12.542 -29.124 1.00 65.69 188 THR A O 1
ATOM 1449 N N . ASN A 1 189 ? 28.358 12.056 -29.524 1.00 56.50 189 ASN A N 1
ATOM 1450 C CA . ASN A 1 189 ? 27.797 12.548 -28.274 1.00 56.50 189 ASN A CA 1
ATOM 1451 C C . ASN A 1 189 ? 26.757 11.526 -27.780 1.00 56.50 189 ASN A C 1
ATOM 1453 O O . ASN A 1 189 ? 25.898 11.140 -28.577 1.00 56.50 189 ASN A O 1
ATOM 1457 N N . PRO A 1 190 ? 26.810 11.070 -26.515 1.00 55.53 190 PRO A N 1
ATOM 1458 C CA . PRO A 1 190 ? 25.811 10.143 -25.996 1.00 55.53 190 PRO A CA 1
ATOM 1459 C C . PRO A 1 190 ? 24.412 10.784 -26.032 1.00 55.53 190 PRO A C 1
ATOM 1461 O O . PRO A 1 190 ? 24.298 11.990 -25.784 1.00 55.53 190 PRO A O 1
ATOM 1464 N N . PRO A 1 191 ? 23.351 10.018 -26.353 1.00 53.59 191 PRO A N 1
ATOM 1465 C CA . PRO A 1 191 ? 21.986 10.524 -26.284 1.00 53.59 191 PRO A CA 1
ATOM 1466 C C . PRO A 1 191 ? 21.664 10.958 -24.844 1.00 53.59 191 PRO A C 1
ATOM 1468 O O . PRO A 1 191 ? 22.168 10.348 -23.896 1.00 53.59 191 PRO A O 1
ATOM 1471 N N . PRO A 1 192 ? 20.859 12.018 -24.647 1.00 47.03 192 PRO A N 1
ATOM 1472 C CA . PRO A 1 192 ? 20.451 12.419 -23.313 1.00 47.03 192 PRO A CA 1
ATOM 1473 C C . PRO A 1 192 ? 19.656 11.273 -22.685 1.00 47.03 192 PRO A C 1
ATOM 1475 O O . PRO A 1 192 ? 18.633 10.850 -23.216 1.00 47.03 192 PRO A O 1
ATOM 1478 N N . THR A 1 193 ? 20.126 10.764 -21.549 1.00 48.22 193 THR A N 1
ATOM 1479 C CA . THR A 1 193 ? 19.296 9.979 -20.636 1.00 48.22 193 THR A CA 1
ATOM 1480 C C . THR A 1 193 ? 18.156 10.879 -20.177 1.00 48.22 193 THR A C 1
ATOM 1482 O O . THR A 1 193 ? 18.342 11.711 -19.287 1.00 48.22 193 THR A O 1
ATOM 1485 N N . GLU A 1 194 ? 16.985 10.751 -20.801 1.00 44.03 194 GLU A N 1
ATOM 1486 C CA . GLU A 1 194 ? 15.751 11.338 -20.289 1.00 44.03 194 GLU A CA 1
ATOM 1487 C C . GLU A 1 194 ? 15.351 10.573 -19.026 1.00 44.03 194 GLU A C 1
ATOM 1489 O O . GLU A 1 194 ? 14.539 9.649 -19.032 1.00 44.03 194 GLU A O 1
ATOM 1494 N N . SER A 1 195 ? 15.981 10.947 -17.912 1.00 44.19 195 SER A N 1
ATOM 1495 C CA . SER A 1 195 ? 15.490 10.609 -16.587 1.00 44.19 195 SER A CA 1
ATOM 1496 C C . SER A 1 195 ? 14.159 11.336 -16.439 1.00 44.19 195 SER A C 1
ATOM 1498 O O . SER A 1 195 ? 14.104 12.556 -16.267 1.00 44.19 195 SER A O 1
ATOM 1500 N N . THR A 1 196 ? 13.070 10.597 -16.632 1.00 48.03 196 THR A N 1
ATOM 1501 C CA . THR A 1 196 ? 11.732 11.145 -16.468 1.00 48.03 196 THR A CA 1
ATOM 1502 C C . THR A 1 196 ? 11.548 11.392 -14.980 1.00 48.03 196 THR A C 1
ATOM 1504 O O . THR A 1 196 ? 11.276 10.461 -14.227 1.00 48.03 196 THR A O 1
ATOM 1507 N N . ALA A 1 197 ? 11.724 12.642 -14.551 1.00 42.00 197 ALA A N 1
ATOM 1508 C CA . ALA A 1 197 ? 11.466 13.037 -13.176 1.00 42.00 197 ALA A CA 1
ATOM 1509 C C . ALA A 1 197 ? 10.077 12.534 -12.746 1.00 42.00 197 ALA A C 1
ATOM 1511 O O . ALA A 1 197 ? 9.108 12.571 -13.523 1.00 42.00 197 ALA A O 1
ATOM 1512 N N . ALA A 1 198 ? 10.007 12.015 -11.518 1.00 41.59 198 ALA A N 1
ATOM 1513 C CA . ALA A 1 198 ? 8.755 11.617 -10.895 1.00 41.59 198 ALA A CA 1
ATOM 1514 C C . ALA A 1 198 ? 7.731 12.758 -11.055 1.00 41.59 198 ALA A C 1
ATOM 1516 O O . ALA A 1 198 ? 8.107 13.929 -10.922 1.00 41.59 198 ALA A O 1
ATOM 1517 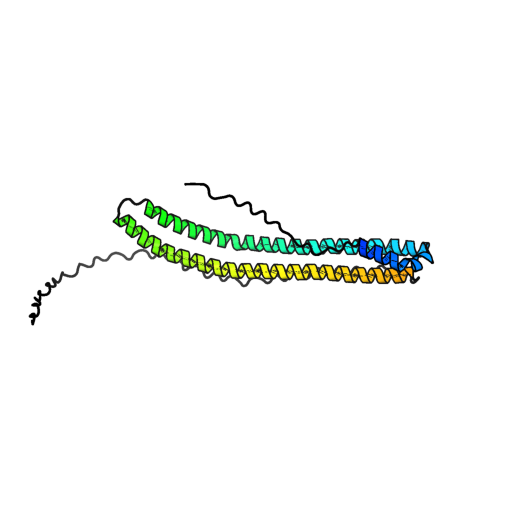N N . PRO A 1 199 ? 6.465 12.454 -11.401 1.00 40.31 199 PRO A N 1
ATOM 1518 C CA . PRO A 1 199 ? 5.440 13.485 -11.379 1.00 40.31 199 PRO A CA 1
ATOM 1519 C C . PRO A 1 199 ? 5.411 14.092 -9.967 1.00 40.31 199 PRO A C 1
ATOM 1521 O O . PRO A 1 199 ? 5.626 13.356 -8.999 1.00 40.31 199 PRO A O 1
ATOM 1524 N N . PRO A 1 200 ? 5.208 15.413 -9.826 1.00 35.19 200 PRO A N 1
ATOM 1525 C CA . PRO A 1 200 ? 5.031 15.997 -8.510 1.00 35.19 200 PRO A CA 1
ATOM 1526 C C . PRO A 1 200 ? 3.856 15.278 -7.849 1.00 35.19 200 PRO A C 1
ATOM 1528 O O . PRO A 1 200 ? 2.794 15.138 -8.456 1.00 35.19 200 PRO A O 1
ATOM 1531 N N . THR A 1 201 ? 4.064 14.792 -6.631 1.00 40.81 201 THR A N 1
ATOM 1532 C CA . THR A 1 201 ? 2.986 14.368 -5.748 1.00 40.81 201 THR A CA 1
ATOM 1533 C C . THR A 1 201 ? 2.119 15.598 -5.490 1.00 40.81 201 THR A C 1
ATOM 1535 O O . THR A 1 201 ? 2.429 16.429 -4.639 1.00 40.81 201 THR A O 1
ATOM 1538 N N . GLU A 1 202 ? 1.047 15.767 -6.266 1.00 34.84 202 GLU A N 1
ATOM 1539 C CA . GLU A 1 202 ? -0.071 16.597 -5.833 1.00 34.84 202 GLU A CA 1
ATOM 1540 C C . GLU A 1 202 ? -0.706 15.864 -4.655 1.00 34.84 202 GLU A C 1
ATOM 1542 O O . GLU A 1 202 ? -1.576 15.008 -4.814 1.00 34.84 202 GLU A O 1
ATOM 1547 N N . SER A 1 203 ? -0.228 16.180 -3.449 1.00 41.19 203 SER A N 1
ATOM 1548 C CA . SER A 1 203 ? -0.997 15.949 -2.238 1.00 41.19 203 SER A CA 1
ATOM 1549 C C . SER A 1 203 ? -2.331 16.654 -2.435 1.00 41.19 203 SER A C 1
ATOM 1551 O O . SER A 1 203 ? -2.426 17.875 -2.323 1.00 41.19 203 SER A O 1
ATOM 1553 N N . THR A 1 204 ? -3.357 15.878 -2.778 1.00 43.22 204 THR A N 1
ATOM 1554 C CA . THR A 1 204 ? -4.735 16.317 -2.618 1.00 43.22 204 THR A CA 1
ATOM 1555 C C . THR A 1 204 ? -4.903 16.527 -1.123 1.00 43.22 204 THR A C 1
ATOM 1557 O O . THR A 1 204 ? -4.984 15.570 -0.357 1.00 43.22 204 THR A O 1
ATOM 1560 N N . GLU A 1 205 ? -4.815 17.787 -0.706 1.00 37.66 205 GLU A N 1
ATOM 1561 C CA . GLU A 1 205 ? -5.077 18.207 0.660 1.00 37.66 205 GLU A CA 1
ATOM 1562 C C . GLU A 1 205 ? -6.468 17.673 1.014 1.00 37.66 205 GLU A C 1
ATOM 1564 O O . GLU A 1 205 ? -7.454 17.980 0.334 1.00 37.66 205 GLU A O 1
ATOM 1569 N N . ALA A 1 206 ? -6.524 16.779 2.006 1.00 44.62 206 ALA A N 1
ATOM 1570 C CA . ALA A 1 206 ? -7.784 16.261 2.509 1.00 44.62 206 ALA A CA 1
ATOM 1571 C C . ALA A 1 206 ? -8.705 17.456 2.814 1.00 44.62 206 ALA A C 1
ATOM 1573 O O . ALA A 1 206 ? -8.218 18.475 3.322 1.00 44.62 206 ALA A O 1
ATOM 1574 N N . PRO A 1 207 ? -10.011 17.379 2.492 1.00 43.25 207 PRO A N 1
ATOM 1575 C CA . PRO A 1 207 ? -10.931 18.462 2.801 1.00 43.25 207 PRO A CA 1
ATOM 1576 C C . PRO A 1 207 ? -10.784 18.820 4.286 1.00 43.25 207 PRO A C 1
ATOM 1578 O O . PRO A 1 207 ? -10.647 17.905 5.104 1.00 43.25 207 PRO A O 1
ATOM 1581 N N . PRO A 1 208 ? -10.774 20.118 4.648 1.00 39.16 208 PRO A N 1
ATOM 1582 C CA . PRO A 1 208 ? -10.623 20.517 6.035 1.00 39.16 208 PRO A CA 1
ATOM 1583 C C . PRO A 1 208 ? -11.687 19.786 6.846 1.00 39.16 208 PRO A C 1
ATOM 1585 O O . PRO A 1 208 ? -12.885 19.929 6.598 1.00 39.16 208 PRO A O 1
ATOM 1588 N N . THR A 1 209 ? -11.245 18.965 7.796 1.00 44.16 209 THR A N 1
ATOM 1589 C CA . THR A 1 209 ? -12.130 18.428 8.817 1.00 44.16 209 THR A CA 1
ATOM 1590 C C . THR A 1 209 ? -12.570 19.622 9.649 1.00 44.16 209 THR A C 1
ATOM 1592 O O . THR A 1 209 ? -11.875 20.018 10.588 1.00 44.16 209 THR A O 1
ATOM 1595 N N . ASP A 1 210 ? -13.699 20.227 9.280 1.00 35.88 210 ASP A N 1
ATOM 1596 C CA . ASP A 1 210 ? -14.480 21.051 10.188 1.00 35.88 210 ASP A CA 1
ATOM 1597 C C . ASP A 1 210 ? -14.825 20.142 11.367 1.00 35.88 210 ASP A C 1
ATOM 1599 O O . ASP A 1 210 ? -15.788 19.370 11.354 1.00 35.88 210 ASP A O 1
ATOM 1603 N N . SER A 1 211 ? -13.965 20.187 12.385 1.00 42.84 211 SER A N 1
ATOM 1604 C CA . SER A 1 211 ? -14.279 19.707 13.715 1.00 42.84 211 SER A CA 1
ATOM 1605 C C . SER A 1 211 ? -15.459 20.538 14.180 1.00 42.84 211 SER A C 1
ATOM 1607 O O . SER A 1 211 ? -15.303 21.592 14.795 1.00 42.84 211 SER A O 1
ATOM 1609 N N . THR A 1 212 ? -16.659 20.061 13.861 1.00 46.19 212 THR A N 1
ATOM 1610 C CA . THR A 1 212 ? -17.855 20.448 14.584 1.00 46.19 212 THR A CA 1
ATOM 1611 C C . THR A 1 212 ? -17.573 20.042 16.018 1.00 46.19 212 THR A C 1
ATOM 1613 O O . THR A 1 212 ? -17.569 18.855 16.352 1.00 46.19 212 THR A O 1
ATOM 1616 N N . ALA A 1 213 ? -17.211 21.035 16.831 1.00 38.84 213 ALA A N 1
ATOM 1617 C CA . ALA A 1 213 ? -16.998 20.863 18.250 1.00 38.84 213 ALA A CA 1
ATOM 1618 C C . ALA A 1 213 ? -18.185 20.071 18.801 1.00 38.84 213 ALA A C 1
ATOM 1620 O O . ALA A 1 213 ? -19.343 20.409 18.539 1.00 38.84 213 ALA A O 1
ATOM 1621 N N . ALA A 1 214 ? -17.887 18.994 19.530 1.00 40.59 214 ALA A N 1
ATOM 1622 C CA . ALA A 1 214 ? -18.888 18.313 20.331 1.00 40.59 214 ALA A CA 1
ATOM 1623 C C . ALA A 1 214 ? -19.676 19.376 21.117 1.00 40.59 214 ALA A C 1
ATOM 1625 O O . ALA A 1 214 ? -19.046 20.319 21.613 1.00 40.59 214 ALA A O 1
ATOM 1626 N N . PRO A 1 215 ? -21.014 19.278 21.230 1.00 40.03 215 PRO A N 1
ATOM 1627 C CA . PRO A 1 215 ? -21.752 20.203 22.070 1.00 40.03 215 PRO A CA 1
ATOM 1628 C C . PRO A 1 215 ? -21.139 20.144 23.467 1.00 40.03 215 PRO A C 1
ATOM 1630 O O . PRO A 1 215 ? -21.145 19.099 24.119 1.00 40.03 215 PRO A O 1
ATOM 1633 N N . THR A 1 216 ? -20.558 21.260 23.903 1.00 35.66 216 THR A N 1
ATOM 1634 C CA . THR A 1 216 ? -20.176 21.471 25.290 1.00 35.66 216 THR A CA 1
ATOM 1635 C C . THR A 1 216 ? -21.433 21.256 26.113 1.00 35.66 216 THR A C 1
ATOM 1637 O O . THR A 1 216 ? -22.369 22.051 26.056 1.00 35.66 216 THR A O 1
ATOM 1640 N N . THR A 1 217 ? -21.474 20.167 26.873 1.00 41.44 217 THR A N 1
ATOM 1641 C CA . THR A 1 217 ? -22.387 20.059 28.002 1.00 41.44 217 THR A CA 1
ATOM 1642 C C . THR A 1 217 ? -21.938 21.114 29.004 1.00 41.44 217 THR A C 1
ATOM 1644 O O . THR A 1 217 ? -21.045 20.870 29.819 1.00 41.44 217 THR A O 1
ATOM 1647 N N . GLU A 1 218 ? -22.496 22.322 28.901 1.00 35.09 218 GLU A N 1
ATOM 1648 C CA . GLU A 1 218 ? -22.505 23.241 30.027 1.00 35.09 218 GLU A CA 1
ATOM 1649 C C . GLU A 1 218 ? -23.124 22.486 31.198 1.00 35.09 218 GLU A C 1
ATOM 1651 O O . GLU A 1 218 ? -24.282 22.069 31.166 1.00 35.09 218 GLU A O 1
ATOM 1656 N N . SER A 1 219 ? -22.313 22.277 32.228 1.00 44.53 219 SER A N 1
ATOM 1657 C CA . SER A 1 219 ? -22.791 21.878 33.537 1.00 44.53 219 SER A CA 1
ATOM 1658 C C . SER A 1 219 ? -23.591 23.059 34.083 1.00 44.53 219 SER A C 1
ATOM 1660 O O . SER A 1 219 ? -23.052 23.956 34.732 1.00 44.53 219 SER A O 1
ATOM 1662 N N . THR A 1 220 ? -24.876 23.121 33.731 1.00 38.47 220 THR A N 1
ATOM 1663 C CA . THR A 1 220 ? -25.814 24.040 34.361 1.00 38.47 220 THR A CA 1
ATOM 1664 C C . THR A 1 220 ? -25.928 23.607 35.816 1.00 38.47 220 THR A C 1
ATOM 1666 O O . THR A 1 220 ? -26.476 22.549 36.129 1.00 38.47 220 THR A O 1
ATOM 1669 N N . ALA A 1 221 ? -25.355 24.415 36.708 1.00 42.84 221 ALA A N 1
ATOM 1670 C CA . ALA A 1 221 ? -25.577 24.299 38.137 1.00 42.84 221 ALA A CA 1
ATOM 1671 C C . ALA A 1 221 ? -27.086 24.206 38.406 1.00 42.84 221 ALA A C 1
ATOM 1673 O O . ALA A 1 221 ? -27.873 24.967 37.838 1.00 42.84 221 ALA A O 1
ATOM 1674 N N . ALA A 1 222 ? -27.471 23.250 39.251 1.00 40.06 222 ALA A N 1
ATOM 1675 C CA . ALA A 1 222 ? -28.854 23.028 39.644 1.00 40.06 222 ALA A CA 1
ATOM 1676 C C . ALA A 1 222 ? -29.532 24.353 40.057 1.00 40.06 222 ALA A C 1
ATOM 1678 O O . ALA A 1 222 ? -28.931 25.127 40.811 1.00 40.06 222 ALA A O 1
ATOM 1679 N N . PRO A 1 223 ? -30.770 24.631 39.606 1.00 45.50 223 PRO A N 1
ATOM 1680 C CA . PRO A 1 223 ? -31.530 25.756 40.132 1.00 45.50 223 PRO A CA 1
ATOM 1681 C C . PRO A 1 223 ? -31.786 25.543 41.635 1.00 45.50 223 PRO A C 1
ATOM 1683 O O . PRO A 1 223 ? -31.905 24.397 42.082 1.00 45.50 223 PRO A O 1
ATOM 1686 N N . PRO A 1 224 ? -31.869 26.618 42.441 1.00 45.22 224 PRO A N 1
ATOM 1687 C CA . PRO A 1 224 ? -32.200 26.487 43.851 1.00 45.22 224 PRO A CA 1
ATOM 1688 C C . PRO A 1 224 ? -33.586 25.850 43.984 1.00 45.22 224 PRO A C 1
ATOM 1690 O O . PRO A 1 224 ? -34.541 26.252 43.322 1.00 45.22 224 PRO A O 1
ATOM 1693 N N . THR A 1 225 ? -33.692 24.842 44.846 1.00 40.44 225 THR A N 1
ATOM 1694 C CA . THR A 1 225 ? -34.961 24.235 45.248 1.00 40.44 225 THR A CA 1
ATOM 1695 C C . THR A 1 225 ? -35.821 25.275 45.962 1.00 40.44 225 THR A C 1
ATOM 1697 O O . THR A 1 225 ? -35.632 25.524 47.154 1.00 40.44 225 THR A O 1
ATOM 1700 N N . GLU A 1 226 ? -36.776 25.875 45.251 1.00 38.38 226 GLU A N 1
ATOM 1701 C CA . GLU A 1 226 ? -37.916 26.528 45.887 1.00 38.38 226 GLU A CA 1
ATOM 1702 C C . GLU A 1 226 ? -38.897 25.463 46.381 1.00 38.38 226 GLU A C 1
ATOM 1704 O O . GLU A 1 226 ? -39.405 24.624 45.635 1.00 38.38 226 GLU A O 1
ATOM 1709 N N . SER A 1 227 ? -39.137 25.503 47.688 1.00 46.88 227 SER A N 1
ATOM 1710 C CA . SER A 1 227 ? -40.104 24.673 48.389 1.00 46.88 227 SER A CA 1
ATOM 1711 C C . SER A 1 227 ? -41.516 25.072 47.956 1.00 46.88 227 SER A C 1
ATOM 1713 O O . SER A 1 227 ? -42.060 26.066 48.434 1.00 46.88 227 SER A O 1
ATOM 1715 N N . THR A 1 228 ? -42.108 24.311 47.036 1.00 41.34 228 THR A N 1
ATOM 1716 C CA . THR A 1 228 ? -43.533 24.429 46.708 1.00 41.34 228 THR A CA 1
ATOM 1717 C C . THR A 1 228 ? -44.288 23.320 47.430 1.00 41.34 228 THR A C 1
ATOM 1719 O O . THR A 1 228 ? -44.022 22.135 47.236 1.00 41.34 228 THR A O 1
ATOM 1722 N N . ALA A 1 229 ? -45.197 23.729 48.314 1.00 45.56 229 ALA A N 1
ATOM 1723 C CA . ALA A 1 229 ? -46.042 22.850 49.108 1.00 45.56 229 ALA A CA 1
ATOM 1724 C C . ALA A 1 229 ? -46.882 21.906 48.227 1.00 45.56 229 ALA A C 1
ATOM 1726 O O . ALA A 1 229 ? -47.355 22.285 47.156 1.00 45.56 229 ALA A O 1
ATOM 1727 N N . ALA A 1 230 ? -47.069 20.677 48.713 1.00 43.81 230 ALA A N 1
ATOM 1728 C CA . ALA A 1 230 ? -47.834 19.625 48.054 1.00 43.81 230 ALA A CA 1
ATOM 1729 C C . ALA A 1 230 ? -49.284 20.057 47.729 1.00 43.81 230 ALA A C 1
ATOM 1731 O O . ALA A 1 230 ? -49.919 20.714 48.560 1.00 43.81 230 ALA A O 1
ATOM 1732 N N . PRO A 1 231 ? -49.845 19.656 46.571 1.00 47.75 231 PRO A N 1
ATOM 1733 C CA . PRO A 1 231 ? -51.275 19.793 46.316 1.00 47.75 231 PRO A CA 1
ATOM 1734 C C . PRO A 1 231 ? -52.079 18.819 47.202 1.00 47.75 231 PRO A C 1
ATOM 1736 O O . PRO A 1 231 ? -51.560 17.765 47.587 1.00 47.75 231 PRO A O 1
ATOM 1739 N N . PRO A 1 232 ? -53.339 19.141 47.553 1.00 48.75 232 PRO A N 1
ATOM 1740 C CA . PRO A 1 232 ? -54.155 18.280 48.395 1.00 48.75 232 PRO A CA 1
ATOM 1741 C C . PRO A 1 232 ? -54.548 17.001 47.647 1.00 48.75 232 PRO A C 1
ATOM 1743 O O . PRO A 1 232 ? -54.821 17.005 46.449 1.00 48.75 232 PRO A O 1
ATOM 1746 N N . THR A 1 233 ? -54.595 15.898 48.389 1.00 45.06 233 THR A N 1
ATOM 1747 C CA . THR A 1 233 ? -55.092 14.595 47.947 1.00 45.06 233 THR A CA 1
ATOM 1748 C C . THR A 1 233 ? -56.591 14.651 47.660 1.00 45.06 233 THR A C 1
ATOM 1750 O O . THR A 1 233 ? -57.388 14.721 48.598 1.00 45.06 233 THR A O 1
ATOM 1753 N N . GLU A 1 234 ? -56.987 14.552 46.389 1.00 40.44 234 GLU A N 1
ATOM 1754 C CA . GLU A 1 234 ? -58.355 14.180 46.024 1.00 40.44 234 GLU A CA 1
ATOM 1755 C C . GLU A 1 234 ? -58.500 12.655 45.997 1.00 40.44 234 GLU A C 1
AT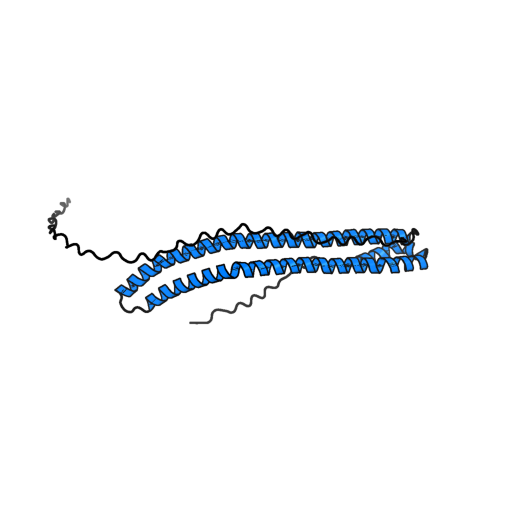OM 1757 O O . GLU A 1 234 ? -57.895 11.936 45.201 1.00 40.44 234 GLU A O 1
ATOM 1762 N N . SER A 1 235 ? -59.317 12.170 46.927 1.00 47.25 235 SER A N 1
ATOM 1763 C CA . SER A 1 235 ? -59.730 10.780 47.056 1.00 47.25 235 SER A CA 1
ATOM 1764 C C . SER A 1 235 ? -60.739 10.457 45.952 1.00 47.25 235 SER A C 1
ATOM 1766 O O . SER A 1 235 ? -61.893 10.878 46.023 1.00 47.25 235 SER A O 1
ATOM 1768 N N . THR A 1 236 ? -60.316 9.727 44.919 1.00 44.19 236 THR A N 1
ATOM 1769 C CA . THR A 1 236 ? -61.242 9.203 43.904 1.00 44.19 236 THR A CA 1
ATOM 1770 C C . THR A 1 236 ? -61.747 7.836 44.354 1.00 44.19 236 THR A C 1
ATOM 1772 O O . THR A 1 236 ? -60.977 6.889 44.510 1.00 44.19 236 THR A O 1
ATOM 1775 N N . ALA A 1 237 ? -63.054 7.761 44.603 1.00 47.47 237 ALA A N 1
ATOM 1776 C CA . ALA A 1 237 ? -63.764 6.555 45.002 1.00 47.47 237 ALA A CA 1
ATOM 1777 C C . ALA A 1 237 ? -63.723 5.471 43.908 1.00 47.47 237 ALA A C 1
ATOM 1779 O O . ALA A 1 237 ? -63.784 5.764 42.715 1.00 47.47 237 ALA A O 1
ATOM 1780 N N . ALA A 1 238 ? -63.642 4.210 44.340 1.00 49.84 238 ALA A N 1
ATOM 1781 C CA . ALA A 1 238 ? -63.673 3.034 43.477 1.00 49.84 238 ALA A CA 1
ATOM 1782 C C . ALA A 1 238 ? -64.995 2.928 42.679 1.00 49.84 238 ALA A C 1
ATOM 1784 O O . ALA A 1 238 ? -66.054 3.273 43.213 1.00 49.84 238 ALA A O 1
ATOM 1785 N N . PRO A 1 239 ? -64.970 2.419 41.431 1.00 56.75 239 PRO A N 1
ATOM 1786 C CA . PRO A 1 239 ? -66.184 2.163 40.660 1.00 56.75 239 PRO A CA 1
ATOM 1787 C C . PRO A 1 239 ? -66.983 0.978 41.240 1.00 56.75 239 PRO A C 1
ATOM 1789 O O . PRO A 1 239 ? -66.389 0.062 41.819 1.00 56.75 239 PRO A O 1
ATOM 1792 N N . PRO A 1 240 ? -68.323 0.959 41.092 1.00 53.16 240 PRO A N 1
ATOM 1793 C CA . PRO A 1 240 ? -69.148 -0.132 41.588 1.00 53.16 240 PRO A CA 1
ATOM 1794 C C . PRO A 1 240 ? -69.001 -1.380 40.709 1.00 53.16 240 PRO A C 1
ATOM 1796 O O . PRO A 1 240 ? -68.860 -1.313 39.490 1.00 53.16 240 PRO A O 1
ATOM 1799 N N . THR A 1 241 ? -69.068 -2.535 41.361 1.00 50.16 241 THR A N 1
ATOM 1800 C CA . THR A 1 241 ? -69.174 -3.867 40.763 1.00 50.16 241 THR A CA 1
ATOM 1801 C C . THR A 1 241 ? -70.511 -4.041 40.042 1.00 50.16 241 THR A C 1
ATOM 1803 O O . THR A 1 241 ? -71.553 -4.054 40.700 1.00 50.16 241 THR A O 1
ATOM 1806 N N . GLU A 1 242 ? -70.493 -4.261 38.725 1.00 43.62 242 GLU A N 1
ATOM 1807 C CA . GLU A 1 242 ? -71.637 -4.822 38.000 1.00 43.62 242 GLU A CA 1
ATOM 1808 C C . GLU A 1 242 ? -71.537 -6.351 37.922 1.00 43.62 242 GLU A C 1
ATOM 1810 O O . GLU A 1 242 ? -70.563 -6.932 37.442 1.00 43.62 242 GLU A O 1
ATOM 1815 N N . SER A 1 243 ? -72.580 -7.003 38.434 1.00 47.91 243 SER A N 1
ATOM 1816 C CA . SER A 1 243 ? -72.800 -8.443 38.391 1.00 47.91 243 SER A CA 1
ATOM 1817 C C . SER A 1 243 ? -73.433 -8.807 37.047 1.00 47.91 243 SER A C 1
ATOM 1819 O O . SER A 1 243 ? -74.564 -8.417 36.768 1.00 47.91 243 SER A O 1
ATOM 1821 N N . THR A 1 244 ? -72.710 -9.544 36.202 1.00 47.25 244 THR A N 1
ATOM 1822 C CA . THR A 1 244 ? -73.275 -10.114 34.970 1.00 47.25 244 THR A CA 1
ATOM 1823 C C . THR A 1 244 ? -73.842 -11.498 35.275 1.00 47.25 244 THR A C 1
ATOM 1825 O O . THR A 1 244 ? -73.110 -12.411 35.656 1.00 47.25 244 THR A O 1
ATOM 1828 N N . ALA A 1 245 ? -75.159 -11.639 35.123 1.00 48.53 245 ALA A N 1
ATOM 1829 C CA . ALA A 1 245 ? -75.878 -12.903 35.215 1.00 48.53 245 ALA A CA 1
ATOM 1830 C C . ALA A 1 245 ? -75.627 -13.781 33.973 1.00 48.53 245 ALA A C 1
ATOM 1832 O O . ALA A 1 245 ? -75.543 -13.284 32.851 1.00 48.53 245 ALA A O 1
ATOM 1833 N N . ALA A 1 246 ? -75.520 -15.093 34.192 1.00 55.41 246 ALA A N 1
ATOM 1834 C CA . ALA A 1 246 ? -75.370 -16.107 33.149 1.00 55.41 246 ALA A CA 1
ATOM 1835 C C . ALA A 1 246 ? -76.636 -16.235 32.266 1.00 55.41 246 ALA A C 1
ATOM 1837 O O . ALA A 1 246 ? -77.744 -16.014 32.764 1.00 55.41 246 ALA A O 1
ATOM 1838 N N . PRO A 1 247 ? -76.507 -16.624 30.982 1.00 63.16 247 PRO A N 1
ATOM 1839 C CA . PRO A 1 247 ? -77.653 -16.870 30.108 1.00 63.16 247 PRO A CA 1
ATOM 1840 C C . PRO A 1 247 ? -78.315 -18.234 30.398 1.00 63.16 247 PRO A C 1
ATOM 1842 O O . PRO A 1 247 ? -77.648 -19.137 30.912 1.00 63.16 247 PRO A O 1
ATOM 1845 N N . PRO A 1 248 ? -79.608 -18.419 30.063 1.00 57.31 248 PRO A N 1
ATOM 1846 C CA . PRO A 1 248 ? -80.289 -19.695 30.234 1.00 57.31 248 PRO A CA 1
ATOM 1847 C C . PRO A 1 248 ? -79.885 -20.690 29.138 1.00 57.31 248 PRO A C 1
ATOM 1849 O O . PRO A 1 248 ? -79.743 -20.333 27.968 1.00 57.31 248 PRO A O 1
ATOM 1852 N N . THR A 1 249 ? -79.731 -21.950 29.530 1.00 49.97 249 THR A N 1
ATOM 1853 C CA . THR A 1 249 ? -79.591 -23.103 28.639 1.00 49.97 249 THR A CA 1
ATOM 1854 C C . THR A 1 249 ? -80.965 -23.502 28.099 1.00 49.97 249 THR A C 1
ATOM 1856 O O . THR A 1 249 ? -81.896 -23.699 28.881 1.00 49.97 249 THR A O 1
ATOM 1859 N N . GLU A 1 250 ? -81.088 -23.647 26.780 1.00 46.69 250 GLU A N 1
ATOM 1860 C CA . GLU A 1 250 ? -82.214 -24.321 26.125 1.00 46.69 250 GLU A CA 1
ATOM 1861 C C . GLU A 1 250 ? -81.747 -25.689 25.588 1.00 46.69 250 GLU A C 1
ATOM 1863 O O . GLU A 1 250 ? -80.661 -25.776 25.010 1.00 46.69 250 GLU A O 1
ATOM 1868 N N . SER A 1 251 ? -82.618 -26.699 25.746 1.00 40.75 251 SER A N 1
ATOM 1869 C CA . SER A 1 251 ? -82.479 -28.162 25.520 1.00 40.75 251 SER A CA 1
ATOM 1870 C C . SER A 1 251 ? -81.795 -28.987 26.611 1.00 40.75 251 SER A C 1
ATOM 1872 O O . SER A 1 251 ? -80.565 -28.880 26.795 1.00 40.75 251 SER A O 1
#

Secondary structure (DSSP, 8-state):
----------------------HHHHHHHHHHHSHHHHHH-HHHHHHHHHHHHHHHHHHHHHHHHHHHHHHHHHHHHHHHHHHHTHHHHHHHHHHHHHHHHHHHHHHT--SHHHHHHHHHHHHHHHHHHHHHHHHHHHHHHHHHHHHHHHHHHHHHHHHHHHHHHHHHHHHHHHHHHHHIIIII---SSPPP----PPPP----PPPP------------PPPP---PPPPP----PPPPPP-PPPPPP--

pLDDT: mean 76.18, std 24.06, range [34.84, 98.62]